Protein 7N5G (pdb70)

Secondary structure (DSSP, 8-state):
-HHHHHHHHHHHHHHHH--HHHHHHHHHTT-THHHHHT--HHHHHHHHHHHHHHHHHHHH---TTTTHHHHHHHHHHHHHHHHHHHHHHHHHHHHHHHHHTT--GGGHHHHHHHHHHHHHTTTS---HHHHHHHHHHHHHHHHGGGHHHHHHHHHHHHHHHHHHHHHHHHHTS-S-HHHHHHHHHHHHHHHHHHHHHHHHHHHHHHIIIII----TT-EEEETTEEEEEEEE-SSEEEEE-TT--EEEEEHHHHTTS-EEESTT--S-EEEEEEEEETTS-HHHHHHHHHHHHHHHHT-TTTB-S--EEEEEEEETTTEEEEEEEEEBSS-SSSHHHHHHHHHHHHHHHHHHHHHHT----PPP-------

Nearest PDB structures (foldseek):
  7n5d-assembly1_B  TM=1.003E+00  e=1.195E-64  Dionaea muscipula
  7n5e-assembly1_F  TM=1.001E+00  e=1.330E-52  Dionaea muscipula
  7n5f-assembly1_A  TM=8.386E-01  e=3.091E-56  Dionaea muscipula
  7n5e-assembly1_A  TM=8.632E-01  e=3.048E-49  Dionaea muscipula
  8tdj-assembly1_B  TM=8.139E-01  e=1.741E-39  Arabidopsis thaliana

B-factor: mean 119.66, std 176.49, range [0.26, 600.0]

Structure (mmCIF, N/CA/C/O backbone):
data_7N5G
#
_entry.id   7N5G
#
_cell.length_a   1.00
_cell.length_b   1.00
_cell.length_c   1.00
_cell.angle_alpha   90.00
_cell.angle_beta   90.00
_cell.angle_gamma   90.00
#
_symmetry.space_group_name_H-M   'P 1'
#
loop_
_entity.id
_entity.type
_entity.pdbx_description
1 polymer 'Mechanosensitive ion channel Flycatcher1'
2 non-polymer 'PALMITIC ACID'
#
loop_
_atom_site.group_PDB
_atom_site.id
_atom_site.type_symbol
_atom_site.label_atom_id
_atom_site.label_alt_id
_atom_site.label_comp_id
_atom_site.label_asym_id
_atom_site.label_entity_id
_atom_site.label_seq_id
_atom_site.pdbx_PDB_ins_code
_atom_site.Cartn_x
_atom_site.Cartn_y
_atom_site.Cartn_z
_atom_site.occupancy
_atom_site.B_iso_or_equiv
_atom_site.auth_seq_id
_atom_site.auth_comp_id
_atom_site.auth_asym_id
_atom_site.auth_atom_id
_atom_site.pdbx_PDB_model_num
ATOM 1 N N . LEU A 1 186 ? 176.663 97.383 169.643 1.00 600.00 186 LEU B N 1
ATOM 2 C CA . LEU A 1 186 ? 177.027 95.986 169.809 1.00 600.00 186 LEU B CA 1
ATOM 3 C C . LEU A 1 186 ? 176.043 95.311 170.764 1.00 600.00 186 LEU B C 1
ATOM 4 O O . LEU A 1 186 ? 175.918 95.733 171.925 1.00 600.00 186 LEU B O 1
ATOM 6 N N . MET A 1 187 ? 175.419 94.185 170.320 1.00 600.00 187 MET B N 1
ATOM 7 C CA . MET A 1 187 ? 174.477 93.381 171.127 1.00 600.00 187 MET B CA 1
ATOM 8 C C . MET A 1 187 ? 175.165 92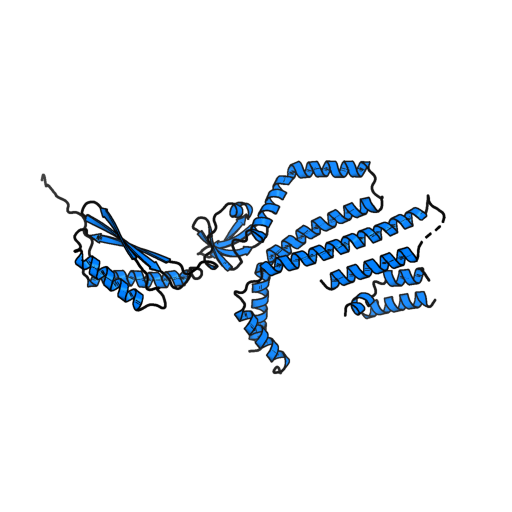.873 172.380 1.00 600.00 187 MET B C 1
ATOM 9 O O . MET A 1 187 ? 174.556 92.765 173.439 1.00 600.00 187 MET B O 1
ATOM 11 N N . ILE A 1 188 ? 176.454 92.589 172.236 1.00 600.00 188 ILE B N 1
ATOM 12 C CA . ILE A 1 188 ? 177.287 92.151 173.329 1.00 600.00 188 ILE B CA 1
ATOM 13 C C . ILE A 1 188 ? 177.408 93.215 174.415 1.00 600.00 188 ILE B C 1
ATOM 14 O O . ILE A 1 188 ? 177.580 92.877 175.585 1.00 600.00 188 ILE B O 1
ATOM 16 N N . GLU A 1 189 ? 177.424 94.500 174.041 1.00 600.00 189 GLU B N 1
ATOM 17 C CA . GLU A 1 189 ? 177.569 95.541 175.034 1.00 600.00 189 GLU B CA 1
ATOM 18 C C . GLU A 1 189 ? 176.269 95.679 175.768 1.00 600.00 189 GLU B C 1
ATOM 19 O O . GLU A 1 189 ? 176.242 95.937 176.971 1.00 600.00 189 GLU B O 1
ATOM 21 N N . LEU A 1 190 ? 175.177 95.518 175.025 1.00 600.00 190 LEU B N 1
ATOM 22 C CA . LEU A 1 190 ? 173.867 95.590 175.630 1.00 600.00 190 LEU B CA 1
ATOM 23 C C . LEU A 1 190 ? 173.699 94.434 176.589 1.00 600.00 190 LEU B C 1
ATOM 24 O O . LEU A 1 190 ? 173.132 94.582 177.673 1.00 600.00 190 LEU B O 1
ATOM 26 N N . SER A 1 191 ? 174.216 93.279 176.189 1.00 600.00 191 SER B N 1
ATOM 27 C CA . SER A 1 191 ? 174.163 92.108 177.011 1.00 600.00 191 SER B CA 1
ATOM 28 C C . SER A 1 191 ? 175.013 92.314 178.247 1.00 600.00 191 SER B C 1
ATOM 29 O O . SER A 1 191 ? 174.638 91.875 179.333 1.00 600.00 191 SER B O 1
ATOM 31 N N . VAL A 1 192 ? 176.162 92.982 178.090 1.00 600.00 192 VAL B N 1
ATOM 32 C CA . VAL A 1 192 ? 177.029 93.259 179.217 1.00 600.00 192 VAL B CA 1
ATOM 33 C C . VAL A 1 192 ? 176.342 94.183 180.196 1.00 600.00 192 VAL B C 1
ATOM 34 O O . VAL A 1 192 ? 176.486 94.023 181.405 1.00 600.00 192 VAL B O 1
ATOM 36 N N . PHE A 1 193 ? 175.600 95.157 179.675 1.00 600.00 193 PHE B N 1
ATOM 37 C CA . PHE A 1 193 ? 174.869 96.069 180.520 1.00 600.00 193 PHE B CA 1
ATOM 38 C C . PHE A 1 193 ? 173.800 95.317 181.266 1.00 600.00 193 PHE B C 1
ATOM 39 O O . PHE A 1 193 ? 173.551 95.592 182.442 1.00 591.52 193 PHE B O 1
ATOM 41 N N . LEU A 1 194 ? 173.162 94.361 180.586 1.00 600.00 194 LEU B N 1
ATOM 42 C CA . LEU A 1 194 ? 172.144 93.561 181.220 1.00 600.00 194 LEU B CA 1
ATOM 43 C C . LEU A 1 194 ? 172.762 92.740 182.322 1.00 600.00 194 LEU B C 1
ATOM 44 O O . LEU A 1 194 ? 172.184 92.600 183.404 1.00 600.00 194 LEU B O 1
ATOM 46 N N . CYS A 1 195 ? 173.966 92.227 182.064 1.00 600.00 195 CYS B N 1
ATOM 47 C CA . CYS A 1 195 ? 174.682 91.453 183.048 1.00 599.14 195 CYS B CA 1
ATOM 48 C C . CYS A 1 195 ? 175.058 92.318 184.234 1.00 600.00 195 CYS B C 1
ATOM 49 O O . CYS A 1 195 ? 174.997 91.865 185.375 1.00 600.00 195 CYS B O 1
ATOM 51 N N . LEU A 1 196 ? 175.448 93.563 183.974 1.00 600.00 196 LEU B N 1
ATOM 52 C CA . LEU A 1 196 ? 175.815 94.464 185.037 1.00 600.00 196 LEU B CA 1
ATOM 53 C C . LEU A 1 196 ? 174.626 94.769 185.904 1.00 600.00 196 LEU B C 1
ATOM 54 O O . LEU A 1 196 ? 174.753 94.849 187.125 1.00 600.00 196 LEU B O 1
ATOM 56 N N . LEU A 1 197 ? 173.461 94.944 185.284 1.00 600.00 197 LEU B N 1
ATOM 57 C CA . LEU A 1 197 ? 172.259 95.211 186.045 1.00 585.11 197 LEU B CA 1
ATOM 58 C C . LEU A 1 197 ? 171.911 93.990 186.875 1.00 586.48 197 LEU B C 1
ATOM 59 O O . LEU A 1 197 ? 171.480 94.112 188.029 1.00 581.29 197 LEU B O 1
ATOM 61 N N . GLY A 1 198 ? 172.109 92.801 186.300 1.00 600.00 198 GLY B N 1
ATOM 62 C CA . GLY A 1 198 ? 171.832 91.586 187.024 1.00 600.00 198 GLY B CA 1
ATOM 63 C C . GLY A 1 198 ? 172.759 91.474 188.221 1.00 600.00 198 GLY B C 1
ATOM 64 O O . GLY A 1 198 ? 172.334 91.056 189.302 1.00 600.00 198 GLY B O 1
ATOM 65 N N . CYS A 1 199 ? 174.022 91.872 188.035 1.00 600.00 199 CYS B N 1
ATOM 66 C CA . CYS A 1 199 ? 175.006 91.851 189.097 1.00 592.35 199 CYS B CA 1
ATOM 67 C C . CYS A 1 199 ? 174.638 92.833 190.189 1.00 600.00 199 CYS B C 1
ATOM 68 O O . CYS A 1 199 ? 174.805 92.541 191.375 1.00 600.00 199 CYS B O 1
ATOM 70 N N . LEU A 1 200 ? 174.109 93.995 189.803 1.00 600.00 200 LEU B N 1
ATOM 71 C CA . LEU A 1 200 ? 173.715 94.972 190.792 1.00 600.00 200 LEU B CA 1
ATOM 72 C C . LEU A 1 200 ? 172.632 94.393 191.688 1.00 568.84 200 LEU B C 1
ATOM 73 O O . LEU A 1 200 ? 172.650 94.593 192.905 1.00 583.35 200 LEU B O 1
ATOM 75 N N . VAL A 1 201 ? 171.702 93.646 191.083 1.00 568.39 201 VAL B N 1
ATOM 76 C CA . VAL A 1 201 ? 170.643 93.003 191.838 1.00 585.63 201 VAL B CA 1
ATOM 77 C C . VAL A 1 201 ? 171.173 91.880 192.714 1.00 600.00 201 VAL B C 1
ATOM 78 O O . VAL A 1 201 ? 170.752 91.728 193.862 1.00 600.00 201 VAL B O 1
ATOM 80 N N . CYS A 1 202 ? 172.113 91.100 192.181 1.00 600.00 202 CYS B N 1
ATOM 81 C CA . CYS A 1 202 ? 172.712 89.979 192.908 1.00 600.00 202 CYS B CA 1
ATOM 82 C C . CYS A 1 202 ? 173.548 90.394 194.142 1.00 600.00 202 CYS B C 1
ATOM 83 O O . CYS A 1 202 ? 173.511 89.710 195.169 1.00 600.00 202 CYS B O 1
ATOM 85 N N . SER A 1 203 ? 174.282 91.527 194.041 1.00 600.00 203 SER B N 1
ATOM 86 C CA . SER A 1 203 ? 175.154 92.099 195.057 1.00 600.00 203 SER B CA 1
ATOM 87 C C . SER A 1 203 ? 174.316 92.768 196.138 1.00 600.00 203 SER B C 1
ATOM 88 O O . SER A 1 203 ? 174.795 93.016 197.253 1.00 600.00 203 SER B O 1
ATOM 90 N N . TRP A 1 222 ? 167.133 97.208 197.202 1.00 356.37 222 TRP B N 1
ATOM 91 C CA . TRP A 1 222 ? 166.814 96.678 195.870 1.00 359.55 222 TRP B CA 1
ATOM 92 C C . TRP A 1 222 ? 166.412 97.780 194.855 1.00 362.83 222 TRP B C 1
ATOM 93 O O . TRP A 1 222 ? 166.413 97.508 193.644 1.00 365.30 222 TRP B O 1
ATOM 95 N N . PHE A 1 223 ? 166.075 99.015 195.326 1.00 352.26 223 PHE B N 1
ATOM 96 C CA . PHE A 1 223 ? 165.659 100.153 194.486 1.00 337.93 223 PHE B CA 1
ATOM 97 C C . PHE A 1 223 ? 166.745 100.569 193.515 1.00 349.01 223 PHE B C 1
ATOM 98 O O . PHE A 1 223 ? 166.455 100.957 192.390 1.00 349.49 223 PHE B O 1
ATOM 100 N N . LEU A 1 224 ? 167.999 100.479 193.941 1.00 364.14 224 LEU B N 1
ATOM 101 C CA . LEU A 1 224 ? 169.094 100.835 193.064 1.00 366.84 224 LEU B CA 1
ATOM 102 C C . LEU A 1 224 ? 169.151 99.879 191.893 1.00 369.26 224 LEU B C 1
ATOM 103 O O . LEU A 1 224 ? 169.552 100.261 190.792 1.00 371.64 224 LEU B O 1
ATOM 105 N N . LEU A 1 225 ? 168.836 98.602 192.148 1.00 371.79 225 LEU B N 1
ATOM 106 C CA . LEU A 1 225 ? 168.880 97.599 191.099 1.00 398.47 225 LEU B CA 1
ATOM 107 C C . LEU A 1 225 ? 167.696 97.783 190.165 1.00 370.02 225 LEU B C 1
ATOM 108 O O . LEU A 1 225 ? 167.812 97.593 188.952 1.00 366.47 225 LEU B O 1
ATOM 110 N N . LEU A 1 226 ? 166.549 98.149 190.731 1.00 365.01 226 LEU B N 1
ATOM 111 C CA . LEU A 1 226 ? 165.387 98.385 189.906 1.00 361.12 226 LEU B CA 1
ATOM 112 C C . LEU A 1 226 ? 165.652 99.575 189.002 1.00 352.89 226 LEU B C 1
ATOM 113 O O . LEU A 1 226 ? 165.272 99.589 187.824 1.00 350.15 226 LEU B O 1
ATOM 115 N N . LEU A 1 227 ? 166.329 100.576 189.557 1.00 355.71 227 LEU B N 1
ATOM 116 C CA . LEU A 1 227 ? 166.658 101.751 188.806 1.00 358.43 227 LEU B CA 1
ATOM 117 C C . LEU A 1 227 ? 167.610 101.395 187.700 1.00 353.42 227 LEU B C 1
ATOM 118 O O . LEU A 1 227 ? 167.464 101.894 186.588 1.00 349.10 227 LEU B O 1
ATOM 120 N N . VAL A 1 228 ? 168.560 100.503 187.982 1.00 360.10 228 VAL B N 1
ATOM 121 C CA . VAL A 1 228 ? 169.506 100.076 186.976 1.00 361.41 228 VAL B CA 1
ATOM 122 C C . VAL A 1 228 ? 168.798 99.376 185.842 1.00 355.96 228 VAL B C 1
ATOM 123 O O . VAL A 1 228 ? 169.134 99.575 184.677 1.00 351.96 228 VAL B O 1
ATOM 125 N N . ILE A 1 229 ? 167.780 98.583 186.164 1.00 355.36 229 ILE B N 1
ATOM 126 C CA . ILE A 1 229 ? 167.058 97.868 185.129 1.00 351.01 229 ILE B CA 1
ATOM 127 C C . ILE A 1 229 ? 166.423 98.837 184.141 1.00 337.79 229 ILE B C 1
ATOM 128 O O . ILE A 1 229 ? 166.367 98.571 182.935 1.00 328.78 229 ILE B O 1
ATOM 130 N N . PHE A 1 230 ? 165.932 99.962 184.654 1.00 339.04 230 PHE B N 1
ATOM 131 C CA . PHE A 1 230 ? 165.352 100.978 183.802 1.00 318.65 230 PHE B CA 1
ATOM 132 C C . PHE A 1 230 ? 166.428 101.776 183.074 1.00 323.61 230 PHE B C 1
ATOM 133 O O . PHE A 1 230 ? 166.315 102.064 181.885 1.00 307.22 230 PHE B O 1
ATOM 135 N N . SER A 1 231 ? 167.518 102.081 183.767 1.00 336.06 231 SER B N 1
ATOM 136 C CA . SER A 1 231 ? 168.609 102.870 183.214 1.00 336.03 231 SER B CA 1
ATOM 137 C C . SER A 1 231 ? 169.250 102.167 182.037 1.00 331.35 231 SER B C 1
ATOM 138 O O . SER A 1 231 ? 169.663 102.791 181.062 1.00 331.38 231 SER B O 1
ATOM 140 N N . GLY A 1 232 ? 169.274 100.849 182.126 1.00 330.71 232 GLY B N 1
ATOM 141 C CA . GLY A 1 232 ? 169.840 99.954 181.150 1.00 327.63 232 GLY B CA 1
ATOM 142 C C . GLY A 1 232 ? 169.129 100.009 179.828 1.00 318.92 232 GLY B C 1
ATOM 143 O O . GLY A 1 232 ? 169.668 99.516 178.840 1.00 319.08 232 GLY B O 1
ATOM 144 N N . MET A 1 233 ? 167.899 100.527 179.789 1.00 310.63 233 MET B N 1
ATOM 145 C CA . MET A 1 233 ? 167.149 100.560 178.543 1.00 298.44 233 MET B CA 1
ATOM 146 C C . MET A 1 233 ? 167.120 99.166 177.961 1.00 298.48 233 MET B C 1
ATOM 147 O O . MET A 1 233 ? 167.482 98.934 176.807 1.00 293.61 233 MET B O 1
ATOM 149 N N . LEU A 1 234 ? 166.686 98.233 178.781 1.00 295.71 234 LEU B N 1
ATOM 150 C CA . LEU A 1 234 ? 166.662 96.841 178.433 1.00 287.57 234 LEU B CA 1
ATOM 151 C C . LEU A 1 234 ? 165.824 96.600 177.213 1.00 268.63 234 LEU B C 1
ATOM 152 O O . LEU A 1 234 ? 164.780 97.217 177.006 1.00 259.80 234 LEU B O 1
ATOM 154 N N . ILE A 1 235 ? 166.246 95.604 176.452 1.00 265.65 235 ILE B N 1
ATOM 155 C CA . ILE A 1 235 ? 165.577 95.169 175.240 1.00 260.17 235 ILE B CA 1
ATOM 156 C C . ILE A 1 235 ? 164.412 94.272 175.567 1.00 249.63 235 ILE B C 1
ATOM 157 O O . ILE A 1 235 ? 163.744 93.768 174.675 1.00 248.21 235 ILE B O 1
ATOM 159 N N . THR A 1 236 ? 164.158 94.063 176.841 1.00 249.59 236 THR B N 1
ATOM 160 C CA . THR A 1 236 ? 163.073 93.219 177.261 1.00 247.20 236 THR B CA 1
ATOM 161 C C . THR A 1 236 ? 161.772 93.702 176.670 1.00 241.45 236 THR B C 1
ATOM 162 O O . THR A 1 236 ? 160.902 92.893 176.358 1.00 241.28 236 THR B O 1
ATOM 164 N N . HIS A 1 237 ? 161.602 95.012 176.533 1.00 242.17 237 HIS B N 1
ATOM 165 C CA . HIS A 1 237 ? 160.383 95.502 175.928 1.00 242.20 237 HIS B CA 1
ATOM 166 C C . HIS A 1 237 ? 160.308 95.069 174.468 1.00 237.77 237 HIS B C 1
ATOM 167 O O . HIS A 1 237 ? 159.230 94.774 173.953 1.00 239.18 237 HIS B O 1
ATOM 169 N N . TRP A 1 238 ? 161.456 95.053 173.792 1.00 237.33 238 TRP B N 1
ATOM 170 C CA . TRP A 1 238 ? 161.497 94.672 172.394 1.00 235.02 238 TRP B CA 1
ATOM 171 C C . TRP A 1 238 ? 161.174 93.213 172.277 1.00 241.60 238 TRP B C 1
ATOM 172 O O . TRP A 1 238 ? 160.611 92.755 171.283 1.00 243.07 238 TRP B O 1
ATOM 174 N N . ILE A 1 239 ? 161.613 92.455 173.271 1.00 244.95 239 ILE B N 1
ATOM 175 C CA . ILE A 1 239 ? 161.333 91.045 173.292 1.00 248.95 239 ILE B CA 1
ATOM 176 C C . ILE A 1 239 ? 159.853 90.829 173.510 1.00 245.71 239 ILE B C 1
ATOM 177 O O . ILE A 1 239 ? 159.226 90.025 172.827 1.00 247.29 239 ILE B O 1
ATOM 179 N N . VAL A 1 240 ? 159.255 91.621 174.393 1.00 242.71 240 VAL B N 1
ATOM 180 C CA . VAL A 1 240 ? 157.842 91.493 174.670 1.00 243.59 240 VAL B CA 1
ATOM 181 C C . VAL A 1 240 ? 157.056 91.758 173.408 1.00 245.15 240 VAL B C 1
ATOM 182 O O . VAL A 1 240 ? 156.059 91.099 173.110 1.00 250.82 240 VAL B O 1
ATOM 184 N N . HIS A 1 241 ? 157.563 92.695 172.631 1.00 245.36 241 HIS B N 1
ATOM 185 C CA . HIS A 1 241 ? 156.986 93.108 171.365 1.00 247.08 241 HIS B CA 1
ATOM 186 C C . HIS A 1 241 ? 157.383 92.233 170.145 1.00 250.93 241 HIS B C 1
ATOM 187 O O . HIS A 1 241 ? 156.938 92.527 169.028 1.00 250.65 241 HIS B O 1
ATOM 189 N N . VAL A 1 242 ? 158.236 91.191 170.324 1.00 248.52 242 VAL B N 1
ATOM 190 C CA . VAL A 1 242 ? 158.740 90.311 169.280 1.00 251.28 242 VAL B CA 1
ATOM 191 C C . VAL A 1 242 ? 157.686 89.264 168.956 1.00 255.51 242 VAL B C 1
ATOM 192 O O . VAL A 1 242 ? 157.660 88.707 167.854 1.00 266.58 242 VAL B O 1
ATOM 194 N N . LEU A 1 264 ? 154.677 101.660 163.487 1.00 134.50 264 LEU B N 1
ATOM 195 C CA . LEU A 1 264 ? 154.234 102.048 164.827 1.00 133.78 264 LEU B CA 1
ATOM 196 C C . LEU A 1 264 ? 154.900 101.277 165.971 1.00 143.50 264 LEU B C 1
ATOM 197 O O . LEU A 1 264 ? 154.983 101.819 167.082 1.00 142.01 264 LEU B O 1
ATOM 202 N N . LYS A 1 265 ? 155.433 100.062 165.712 1.00 153.98 265 LYS B N 1
ATOM 203 C CA . LYS A 1 265 ? 156.014 99.157 166.720 1.00 159.69 265 LYS B CA 1
ATOM 204 C C . LYS A 1 265 ? 157.017 99.781 167.668 1.00 156.33 265 LYS B C 1
ATOM 205 O O . LYS A 1 265 ? 156.993 99.478 168.857 1.00 157.51 265 LYS B O 1
ATOM 211 N N . THR A 1 266 ? 157.886 100.643 167.174 1.00 154.08 266 THR B N 1
ATOM 212 C CA . THR A 1 266 ? 158.891 101.175 168.056 1.00 147.77 266 THR B CA 1
ATOM 213 C C . THR A 1 266 ? 158.371 102.362 168.823 1.00 143.23 266 THR B C 1
ATOM 214 O O . THR A 1 266 ? 158.929 102.730 169.856 1.00 144.04 266 THR B O 1
ATOM 218 N N . SER A 1 267 ? 157.272 102.958 168.370 1.00 142.31 267 SER B N 1
ATOM 219 C CA . SER A 1 267 ? 156.737 104.085 169.091 1.00 139.93 267 SER B CA 1
ATOM 220 C C . SER A 1 267 ? 155.945 103.495 170.238 1.00 130.26 267 SER B C 1
ATOM 221 O O . SER A 1 267 ? 155.890 104.060 171.337 1.00 129.95 267 SER B O 1
ATOM 224 N N . VAL A 1 268 ? 155.379 102.316 169.981 1.00 137.41 268 VAL B N 1
ATOM 225 C CA . VAL A 1 268 ? 154.617 101.599 170.970 1.00 134.50 268 VAL B CA 1
ATOM 226 C C . VAL A 1 268 ? 155.560 101.051 172.027 1.00 139.26 268 VAL B C 1
ATOM 227 O O . VAL A 1 268 ? 155.256 101.160 173.214 1.00 134.86 268 VAL B O 1
ATOM 231 N N . GLU A 1 269 ? 156.698 100.469 171.620 1.00 144.99 269 GLU B N 1
ATOM 232 C CA . GLU A 1 269 ? 157.647 99.952 172.593 1.00 146.84 269 GLU B CA 1
ATOM 233 C C . GLU A 1 269 ? 158.141 101.042 173.511 1.00 136.81 269 GLU B C 1
ATOM 234 O O . GLU A 1 269 ? 158.211 100.836 174.722 1.00 136.07 269 GLU B O 1
ATOM 240 N N . VAL A 1 270 ? 158.422 102.225 172.973 1.00 134.43 270 VAL B N 1
ATOM 241 C CA . VAL A 1 270 ? 158.880 103.285 173.837 1.00 130.15 270 VAL B CA 1
ATOM 242 C C . VAL A 1 270 ? 157.789 103.703 174.777 1.00 125.74 270 VAL B C 1
ATOM 243 O O . VAL A 1 270 ? 158.052 103.917 175.956 1.00 129.02 270 VAL B O 1
ATOM 247 N N . PHE A 1 271 ? 156.570 103.837 174.286 1.00 123.16 271 PHE B N 1
ATOM 248 C CA . PHE A 1 271 ? 155.490 104.242 175.146 1.00 116.60 271 PHE B CA 1
ATOM 249 C C . PHE A 1 271 ? 155.356 103.280 176.322 1.00 111.99 271 PHE B C 1
ATOM 250 O O . PHE A 1 271 ? 155.222 103.712 177.476 1.00 111.91 271 PHE B O 1
ATOM 258 N N . ILE A 1 272 ? 155.397 101.970 176.046 1.00 117.17 272 ILE B N 1
ATOM 259 C CA . ILE A 1 272 ? 155.274 100.967 177.097 1.00 128.13 272 ILE B CA 1
ATOM 260 C C . ILE A 1 272 ? 156.411 101.042 178.074 1.00 122.68 272 ILE B C 1
ATOM 261 O O . ILE A 1 272 ? 156.187 100.979 179.280 1.00 122.04 272 ILE B O 1
ATOM 266 N N . TRP A 1 273 ? 157.625 101.154 177.577 1.00 127.83 273 TRP B N 1
ATOM 267 C CA . TRP A 1 273 ? 158.779 101.221 178.429 1.00 126.44 273 TRP B CA 1
ATOM 268 C C . TRP A 1 273 ? 158.698 102.384 179.369 1.00 132.42 273 TRP B C 1
ATOM 269 O O . TRP A 1 273 ? 158.943 102.224 180.561 1.00 119.04 273 TRP B O 1
ATOM 280 N N . ILE A 1 274 ? 158.313 103.549 178.870 1.00 120.50 274 ILE B N 1
ATOM 281 C CA . ILE A 1 274 ? 158.245 104.709 179.726 1.00 118.69 274 ILE B CA 1
ATOM 282 C C . ILE A 1 274 ? 157.202 104.474 180.778 1.00 115.05 274 ILE B C 1
ATOM 283 O O . ILE A 1 274 ? 157.430 104.805 181.941 1.00 111.25 274 ILE B O 1
ATOM 288 N N . THR A 1 275 ? 156.049 103.936 180.382 1.00 112.37 275 THR B N 1
ATOM 289 C CA . THR A 1 275 ? 154.966 103.706 181.315 1.00 111.85 275 THR B CA 1
ATOM 290 C C . THR A 1 275 ? 155.409 102.811 182.455 1.00 114.38 275 THR B C 1
ATOM 291 O O . THR A 1 275 ? 155.123 103.100 183.624 1.00 117.82 275 THR B O 1
ATOM 295 N N . VAL A 1 276 ? 156.128 101.740 182.136 1.00 118.69 276 VAL B N 1
ATOM 296 C CA . VAL A 1 276 ? 156.603 100.837 183.163 1.00 117.47 276 VAL B CA 1
ATOM 297 C C . VAL A 1 276 ? 157.578 101.534 184.082 1.00 112.86 276 VAL B C 1
ATOM 298 O O . VAL A 1 276 ? 157.500 101.366 185.301 1.00 111.99 276 VAL B O 1
ATOM 302 N N . VAL A 1 277 ? 158.490 102.314 183.523 1.00 114.73 277 VAL B N 1
ATOM 303 C CA . VAL A 1 277 ? 159.452 103.006 184.341 1.00 112.33 277 VAL B CA 1
ATOM 304 C C . VAL A 1 277 ? 158.770 103.968 185.276 1.00 107.88 277 VAL B C 1
ATOM 305 O O . VAL A 1 277 ? 159.165 104.067 186.436 1.00 111.32 277 VAL B O 1
ATOM 309 N N . LEU A 1 278 ? 157.778 104.703 184.800 1.00 107.51 278 LEU B N 1
ATOM 310 C CA . LEU A 1 278 ? 157.103 105.620 185.683 1.00 104.88 278 LEU B CA 1
ATOM 311 C C . LEU A 1 278 ? 156.433 104.885 186.800 1.00 106.52 278 LEU B C 1
ATOM 312 O O . LEU A 1 278 ? 156.564 105.280 187.959 1.00 104.23 278 LEU B O 1
ATOM 317 N N . ALA A 1 279 ? 155.714 103.810 186.487 1.00 110.32 279 ALA B N 1
ATOM 318 C CA . ALA A 1 279 ? 155.013 103.097 187.535 1.00 106.80 279 ALA B CA 1
ATOM 319 C C . ALA A 1 279 ? 155.974 102.525 188.560 1.00 98.90 279 ALA B C 1
ATOM 320 O O . ALA A 1 279 ? 155.706 102.577 189.763 1.00 92.76 279 ALA B O 1
ATOM 322 N N . THR A 1 280 ? 157.106 102.010 188.095 1.00 104.06 280 THR B N 1
ATOM 323 C CA . THR A 1 280 ? 158.069 101.424 188.988 1.00 100.57 280 THR B CA 1
ATOM 324 C C . THR A 1 280 ? 158.652 102.476 189.875 1.00 110.71 280 THR B C 1
ATOM 325 O O . THR A 1 280 ? 158.761 102.266 191.078 1.00 111.94 280 THR B O 1
ATOM 329 N N . TRP A 1 281 ? 159.020 103.616 189.304 1.00 109.00 281 TRP B N 1
ATOM 330 C CA . TRP A 1 281 ? 159.637 104.665 190.071 1.00 108.13 281 TRP B CA 1
ATOM 331 C C . TRP A 1 281 ? 158.722 105.164 191.157 1.00 107.35 281 TRP B C 1
ATOM 332 O O . TRP A 1 281 ? 159.158 105.368 192.297 1.00 86.47 281 TRP B O 1
ATOM 343 N N . VAL A 1 282 ? 157.454 105.374 190.821 1.00 111.56 282 VAL B N 1
ATOM 344 C CA . VAL A 1 282 ? 156.530 105.878 191.804 1.00 101.45 282 VAL B CA 1
ATOM 345 C C . VAL A 1 282 ? 156.376 104.890 192.935 1.00 105.29 282 VAL B C 1
ATOM 346 O O . VAL A 1 282 ? 156.352 105.296 194.097 1.00 109.06 282 VAL B O 1
ATOM 350 N N . MET A 1 283 ? 156.257 103.600 192.621 1.00 102.09 283 MET B N 1
ATOM 351 C CA . MET A 1 283 ? 156.140 102.590 193.664 1.00 102.00 283 MET B CA 1
ATOM 352 C C . MET A 1 283 ? 157.413 102.473 194.512 1.00 112.87 283 MET B C 1
ATOM 353 O O . MET A 1 283 ? 157.326 102.280 195.725 1.00 110.50 283 MET B O 1
ATOM 358 N N . LEU A 1 284 ? 158.595 102.645 193.906 1.00 115.77 284 LEU B N 1
ATOM 359 C CA . LEU A 1 284 ? 159.829 102.602 194.697 1.00 118.36 284 LEU B CA 1
ATOM 360 C C . LEU A 1 284 ? 159.877 103.744 195.723 1.00 119.45 284 LEU B C 1
ATOM 361 O O . LEU A 1 284 ? 160.340 103.525 196.849 1.00 125.51 284 LEU B O 1
ATOM 366 N N . ILE A 1 285 ? 159.381 104.949 195.342 1.00 113.64 285 ILE B N 1
ATOM 367 C CA . ILE A 1 285 ? 159.328 106.137 196.185 1.00 117.56 285 ILE B CA 1
ATOM 368 C C . ILE A 1 285 ? 158.344 107.116 195.545 1.00 120.55 285 ILE B C 1
ATOM 369 O O . ILE A 1 285 ? 157.770 107.982 196.220 1.00 116.20 285 ILE B O 1
ATOM 374 N N . ASN A 1 290 ? 160.094 113.889 204.517 1.00 242.27 290 ASN B N 1
ATOM 375 C CA . ASN A 1 290 ? 161.236 113.828 205.427 1.00 241.58 290 ASN B CA 1
ATOM 376 C C . ASN A 1 290 ? 162.004 115.168 205.441 1.00 239.87 290 ASN B C 1
ATOM 377 O O . ASN A 1 290 ? 162.307 115.705 206.514 1.00 248.78 290 ASN B O 1
ATOM 382 N N . GLN A 1 291 ? 162.335 115.691 204.243 1.00 236.02 291 GLN B N 1
ATOM 383 C CA . GLN A 1 291 ? 163.046 116.950 203.995 1.00 234.14 291 GLN B CA 1
ATOM 384 C C . GLN A 1 291 ? 162.269 117.750 202.942 1.00 233.37 291 GLN B C 1
ATOM 385 O O . GLN A 1 291 ? 162.801 118.010 201.850 1.00 226.54 291 GLN B O 1
ATOM 391 N N . PRO A 1 292 ? 161.013 118.167 203.231 1.00 237.46 292 PRO B N 1
ATOM 392 C CA . PRO A 1 292 ? 160.069 118.731 202.274 1.00 230.85 292 PRO B CA 1
ATOM 393 C C . PRO A 1 292 ? 160.489 120.013 201.590 1.00 230.56 292 PRO B C 1
ATOM 394 O O . PRO A 1 292 ? 160.061 120.294 200.476 1.00 223.74 292 PRO B O 1
ATOM 398 N N . HIS A 1 293 ? 161.344 120.770 202.243 1.00 234.19 293 HIS B N 1
ATOM 399 C CA . HIS A 1 293 ? 161.833 122.030 201.747 1.00 234.95 293 HIS B CA 1
ATOM 400 C C . HIS A 1 293 ? 163.143 121.936 201.007 1.00 232.58 293 HIS B C 1
ATOM 401 O O . HIS A 1 293 ? 163.611 122.925 200.440 1.00 236.96 293 HIS B O 1
ATOM 408 N N . GLN A 1 294 ? 163.788 120.778 201.087 1.00 229.26 294 GLN B N 1
ATOM 409 C CA . GLN A 1 294 ? 165.135 120.656 200.574 1.00 229.68 294 GLN B CA 1
ATOM 410 C C . GLN A 1 294 ? 165.365 119.549 199.572 1.00 221.39 294 GLN B C 1
ATOM 411 O O . GLN A 1 294 ? 165.949 119.798 198.521 1.00 226.76 294 GLN B O 1
ATOM 417 N N . THR A 1 295 ? 165.008 118.313 199.913 1.00 212.74 295 THR B N 1
ATOM 418 C CA . THR A 1 295 ? 165.343 117.235 199.004 1.00 206.24 295 THR B CA 1
ATOM 419 C C . THR A 1 295 ? 164.105 116.591 198.455 1.00 190.96 295 THR B C 1
ATOM 420 O O . THR A 1 295 ? 164.130 116.036 197.370 1.00 181.40 295 THR B O 1
ATOM 424 N N . ARG A 1 296 ? 162.972 116.734 199.127 1.00 201.04 296 ARG B N 1
ATOM 425 C CA . ARG A 1 296 ? 161.738 116.122 198.641 1.00 187.24 296 ARG B CA 1
ATOM 426 C C . ARG A 1 296 ? 161.394 116.696 197.270 1.00 170.10 296 ARG B C 1
ATOM 427 O O . ARG A 1 296 ? 160.858 116.015 196.397 1.00 161.39 296 ARG B O 1
ATOM 435 N N . LYS A 1 297 ? 161.747 117.950 197.066 1.00 175.81 297 LYS B N 1
ATOM 436 C CA . LYS A 1 297 ? 161.483 118.634 195.829 1.00 161.19 297 LYS B CA 1
ATOM 437 C C . LYS A 1 297 ? 162.156 117.930 194.662 1.00 146.70 297 LYS B C 1
ATOM 438 O O . LYS A 1 297 ? 161.675 118.045 193.532 1.00 146.11 297 LYS B O 1
ATOM 444 N N . ILE A 1 298 ? 163.278 117.236 194.874 1.00 147.68 298 ILE B N 1
ATOM 445 C CA . ILE A 1 298 ? 163.863 116.577 193.736 1.00 141.14 298 ILE B CA 1
ATOM 446 C C . ILE A 1 298 ? 162.968 115.429 193.331 1.00 133.12 298 ILE B C 1
ATOM 447 O O . ILE A 1 298 ? 162.954 115.052 192.163 1.00 127.09 298 ILE B O 1
ATOM 452 N N . LEU A 1 299 ? 162.252 114.820 194.269 1.00 135.85 299 LEU B N 1
ATOM 453 C CA . LEU A 1 299 ? 161.412 113.731 193.895 1.00 122.96 299 LEU B CA 1
ATOM 454 C C . LEU A 1 299 ? 160.289 114.279 193.060 1.00 119.62 299 LEU B C 1
ATOM 455 O O . LEU A 1 299 ? 159.874 113.632 192.102 1.00 116.51 299 LEU B O 1
ATOM 460 N N . GLU A 1 300 ? 159.803 115.483 193.384 1.00 131.31 300 GLU B N 1
ATOM 461 C CA . GLU A 1 300 ? 158.745 116.072 192.556 1.00 124.89 300 GLU B CA 1
ATOM 462 C C . GLU A 1 300 ? 159.265 116.349 191.154 1.00 114.69 300 GLU B C 1
ATOM 463 O O . GLU A 1 300 ? 158.581 116.094 190.164 1.00 107.58 300 GLU B O 1
ATOM 469 N N . PHE A 1 301 ? 160.492 116.821 191.059 1.00 116.64 301 PHE B N 1
ATOM 470 C CA . PHE A 1 301 ? 161.083 117.098 189.780 1.00 102.23 301 PHE B CA 1
ATOM 471 C C . PHE A 1 301 ? 161.110 115.857 188.945 1.00 96.72 301 PHE B C 1
ATOM 472 O O . PHE A 1 301 ? 160.677 115.862 187.790 1.00 99.17 301 PHE B O 1
ATOM 480 N N . VAL A 1 302 ? 161.601 114.777 189.529 1.00 101.46 302 VAL B N 1
ATOM 481 C CA . VAL A 1 302 ? 161.696 113.525 188.826 1.00 97.84 302 VAL B CA 1
ATOM 482 C C . VAL A 1 302 ? 160.343 112.999 188.464 1.00 94.55 302 VAL B C 1
ATOM 483 O O . VAL A 1 302 ? 160.162 112.488 187.359 1.00 92.49 302 VAL B O 1
ATOM 487 N N . THR A 1 303 ? 159.391 113.092 189.372 1.00 97.88 303 THR B N 1
ATOM 488 C CA . THR A 1 303 ? 158.083 112.583 189.080 1.00 95.43 303 THR B CA 1
ATOM 489 C C . THR A 1 303 ? 157.530 113.232 187.855 1.00 89.03 303 THR B C 1
ATOM 490 O O . THR A 1 303 ? 157.049 112.550 186.947 1.00 90.11 303 THR B O 1
ATOM 494 N N . TRP A 1 304 ? 157.597 114.546 187.813 1.00 89.89 304 TRP B N 1
ATOM 495 C CA . TRP A 1 304 ? 156.980 115.221 186.719 1.00 87.08 304 TRP B CA 1
ATOM 496 C C . TRP A 1 304 ? 157.771 115.184 185.447 1.00 79.26 304 TRP B C 1
ATOM 497 O O . TRP A 1 304 ? 157.182 115.235 184.369 1.00 77.72 304 TRP B O 1
ATOM 508 N N . THR A 1 305 ? 159.082 115.054 185.531 1.00 78.51 305 THR B N 1
ATOM 509 C CA . THR A 1 305 ? 159.848 114.923 184.323 1.00 66.52 305 THR B CA 1
ATOM 510 C C . THR A 1 305 ? 159.475 113.632 183.663 1.00 70.49 305 THR B C 1
ATOM 511 O O . THR A 1 305 ? 159.293 113.594 182.449 1.00 73.82 305 THR B O 1
ATOM 515 N N . ILE A 1 306 ? 159.327 112.568 184.435 1.00 73.44 306 ILE B N 1
ATOM 516 C CA . ILE A 1 306 ? 158.982 111.304 183.830 1.00 73.87 306 ILE B CA 1
ATOM 517 C C . ILE A 1 306 ? 157.604 111.425 183.208 1.00 72.98 306 ILE B C 1
ATOM 518 O O . ILE A 1 306 ? 157.380 110.908 182.111 1.00 77.81 306 ILE B O 1
ATOM 523 N N . VAL A 1 307 ? 156.669 112.071 183.898 1.00 72.59 307 VAL B N 1
ATOM 524 C CA . VAL A 1 307 ? 155.342 112.228 183.339 1.00 70.63 307 VAL B CA 1
ATOM 525 C C . VAL A 1 307 ? 155.363 112.989 182.037 1.00 67.64 307 VAL B C 1
ATOM 526 O O . VAL A 1 307 ? 154.666 112.602 181.102 1.00 72.53 307 VAL B O 1
ATOM 530 N N . THR A 1 308 ? 156.133 114.059 181.960 1.00 68.55 308 THR B N 1
ATOM 531 C CA . THR A 1 308 ? 156.215 114.828 180.740 1.00 60.14 308 THR B CA 1
ATOM 532 C C . THR A 1 308 ? 156.684 113.956 179.620 1.00 62.42 308 THR B C 1
ATOM 533 O O . THR A 1 308 ? 156.167 114.036 178.507 1.00 67.43 308 THR B O 1
ATOM 537 N N . VAL A 1 309 ? 157.677 113.136 179.888 1.00 64.82 309 VAL B N 1
ATOM 538 C CA . VAL A 1 309 ? 158.203 112.262 178.883 1.00 60.86 309 VAL B CA 1
ATOM 539 C C . VAL A 1 309 ? 157.141 111.303 178.408 1.00 61.04 309 VAL B C 1
ATOM 540 O O . VAL A 1 309 ? 157.047 111.055 177.207 1.00 70.14 309 VAL B O 1
ATOM 544 N N . LEU A 1 310 ? 156.345 110.764 179.313 1.00 62.47 310 LEU B N 1
ATOM 545 C CA . LEU A 1 310 ? 155.285 109.877 178.891 1.00 65.69 310 LEU B CA 1
ATOM 546 C C . LEU A 1 310 ? 154.251 110.607 178.041 1.00 64.29 310 LEU B C 1
ATOM 547 O O . LEU A 1 310 ? 153.766 110.036 177.060 1.00 70.37 310 LEU B O 1
ATOM 552 N N . ILE A 1 311 ? 153.923 111.861 178.374 1.00 62.97 311 ILE B N 1
ATOM 553 C CA . ILE A 1 311 ? 152.964 112.634 177.580 1.00 56.81 311 ILE B CA 1
ATOM 554 C C . ILE A 1 311 ? 153.511 112.810 176.193 1.00 57.68 311 ILE B C 1
ATOM 555 O O . ILE A 1 311 ? 152.780 112.690 175.206 1.00 60.28 311 ILE B O 1
ATOM 560 N N . GLY A 1 312 ? 154.787 113.129 176.115 1.00 59.78 312 GLY B N 1
ATOM 561 C CA . GLY A 1 312 ? 155.454 113.321 174.860 1.00 56.58 312 GLY B CA 1
ATOM 562 C C . GLY A 1 312 ? 155.367 112.075 174.029 1.00 55.67 312 GLY B C 1
ATOM 563 O O . GLY A 1 312 ? 155.003 112.147 172.856 1.00 59.14 312 GLY B O 1
ATOM 564 N N . ALA A 1 313 ? 155.697 110.930 174.606 1.00 56.44 313 ALA B N 1
ATOM 565 C CA . ALA A 1 313 ? 155.635 109.697 173.857 1.00 58.25 313 ALA B CA 1
ATOM 566 C C . ALA A 1 313 ? 154.240 109.422 173.376 1.00 55.26 313 ALA B C 1
ATOM 567 O O . ALA A 1 313 ? 154.055 108.940 172.258 1.00 59.72 313 ALA B O 1
ATOM 569 N N . PHE A 1 314 ? 153.247 109.736 174.186 1.00 56.11 314 PHE B N 1
ATOM 570 C CA . PHE A 1 314 ? 151.890 109.515 173.763 1.00 58.80 314 PHE B CA 1
ATOM 571 C C . PHE A 1 314 ? 151.555 110.312 172.533 1.00 61.26 314 PHE B C 1
ATOM 572 O O . PHE A 1 314 ? 151.025 109.767 171.563 1.00 63.42 314 PHE B O 1
ATOM 580 N N . LEU A 1 315 ? 151.857 111.608 172.555 1.00 59.05 315 LEU B N 1
ATOM 581 C CA . LEU A 1 315 ? 151.521 112.442 171.427 1.00 43.83 315 LEU B CA 1
ATOM 582 C C . LEU A 1 315 ? 152.289 112.038 170.220 1.00 42.26 315 LEU B C 1
ATOM 583 O O . LEU A 1 315 ? 151.779 112.130 169.108 1.00 50.70 315 LEU B O 1
ATOM 588 N N . TRP A 1 316 ? 153.511 111.610 170.413 1.00 41.78 316 TRP B N 1
ATOM 589 C CA . TRP A 1 316 ? 154.346 111.175 169.333 1.00 40.99 316 TRP B CA 1
ATOM 590 C C . TRP A 1 316 ? 153.673 110.016 168.631 1.00 41.51 316 TRP B C 1
ATOM 591 O O . TRP A 1 316 ? 153.615 109.954 167.402 1.00 48.80 316 TRP B O 1
ATOM 602 N N . LEU A 1 317 ? 153.195 109.059 169.411 1.00 46.80 317 LEU B N 1
ATOM 603 C CA . LEU A 1 317 ? 152.532 107.894 168.872 1.00 50.29 317 LEU B CA 1
ATOM 604 C C . LEU A 1 317 ? 151.273 108.280 168.118 1.00 48.59 317 LEU B C 1
ATOM 605 O O . LEU A 1 317 ? 151.003 107.734 167.038 1.00 55.65 317 LEU B O 1
ATOM 610 N N . VAL A 1 318 ? 150.514 109.232 168.646 1.00 46.23 318 VAL B N 1
ATOM 611 C CA . VAL A 1 318 ? 149.312 109.664 167.956 1.00 41.66 318 VAL B CA 1
ATOM 612 C C . VAL A 1 318 ? 149.669 110.294 166.633 1.00 43.72 318 VAL B C 1
ATOM 613 O O . VAL A 1 318 ? 149.027 110.014 165.619 1.00 48.36 318 VAL B O 1
ATOM 617 N N . LYS A 1 319 ? 150.686 111.143 166.634 1.00 44.54 319 LYS B N 1
ATOM 618 C CA . LYS A 1 319 ? 151.146 111.793 165.435 1.00 37.95 319 LYS B CA 1
ATOM 619 C C . LYS A 1 319 ? 151.488 110.800 164.382 1.00 37.86 319 LYS B C 1
ATOM 620 O O . LYS A 1 319 ? 151.069 110.943 163.235 1.00 45.77 319 LYS B O 1
ATOM 626 N N . THR A 1 320 ? 152.227 109.774 164.758 1.00 39.02 320 THR B N 1
ATOM 627 C CA . THR A 1 320 ? 152.657 108.821 163.777 1.00 39.76 320 THR B CA 1
ATOM 628 C C . THR A 1 320 ? 151.484 108.117 163.181 1.00 40.86 320 THR B C 1
ATOM 629 O O . THR A 1 320 ? 151.430 107.934 161.968 1.00 50.43 320 THR B O 1
ATOM 633 N N . THR A 1 321 ? 150.532 107.723 163.999 1.00 44.17 321 THR B N 1
ATOM 634 C CA . THR A 1 321 ? 149.406 107.007 163.454 1.00 46.16 321 THR B CA 1
ATOM 635 C C . THR A 1 321 ? 148.652 107.858 162.471 1.00 43.63 321 THR B C 1
ATOM 636 O O . THR A 1 321 ? 148.309 107.396 161.380 1.00 49.05 321 THR B O 1
ATOM 640 N N . LEU A 1 322 ? 148.399 109.100 162.819 1.00 41.33 322 LEU B N 1
ATOM 641 C CA . LEU A 1 322 ? 147.615 109.926 161.943 1.00 38.03 322 LEU B CA 1
ATOM 642 C C . LEU A 1 322 ? 148.314 110.221 160.637 1.00 41.64 322 LEU B C 1
ATOM 643 O O . LEU A 1 322 ? 147.666 110.272 159.589 1.00 46.70 322 LEU B O 1
ATOM 648 N N . LEU A 1 323 ? 149.623 110.403 160.666 1.00 39.52 323 LEU B N 1
ATOM 649 C CA . LEU A 1 323 ? 150.328 110.667 159.437 1.00 35.68 323 LEU B CA 1
ATOM 650 C C . LEU A 1 323 ? 150.375 109.432 158.559 1.00 43.21 323 LEU B C 1
ATOM 651 O O . LEU A 1 323 ? 150.385 109.568 157.336 1.00 47.84 323 LEU B O 1
ATOM 656 N N . LYS A 1 324 ? 150.375 108.228 159.143 1.00 46.23 324 LYS B N 1
ATOM 657 C CA . LYS A 1 324 ? 150.356 107.024 158.318 1.00 46.45 324 LYS B CA 1
ATOM 658 C C . LYS A 1 324 ? 149.012 106.929 157.610 1.00 46.27 324 LYS B C 1
ATOM 659 O O . LYS A 1 324 ? 148.939 106.556 156.434 1.00 52.06 324 LYS B O 1
ATOM 665 N N . ILE A 1 325 ? 147.957 107.327 158.300 1.00 43.97 325 ILE B N 1
ATOM 666 C CA . ILE A 1 325 ? 146.643 107.319 157.707 1.00 42.74 325 ILE B CA 1
ATOM 667 C C . ILE A 1 325 ? 146.610 108.301 156.558 1.00 47.20 325 ILE B C 1
ATOM 668 O O . ILE A 1 325 ? 146.107 107.990 155.484 1.00 53.94 325 ILE B O 1
ATOM 673 N N . LEU A 1 326 ? 147.164 109.493 156.755 1.00 48.37 326 LEU B N 1
ATOM 674 C CA . LEU A 1 326 ? 147.195 110.493 155.699 1.00 41.69 326 LEU B CA 1
ATOM 675 C C . LEU A 1 326 ? 147.931 109.998 154.489 1.00 42.89 326 LEU B C 1
ATOM 676 O O . LEU A 1 326 ? 147.474 110.152 153.363 1.00 54.08 326 LEU B O 1
ATOM 681 N N . ALA A 1 327 ? 149.061 109.360 154.707 1.00 44.34 327 ALA B N 1
ATOM 682 C CA . ALA A 1 327 ? 149.866 108.863 153.625 1.00 45.88 327 ALA B CA 1
ATOM 683 C C . ALA A 1 327 ? 149.128 107.876 152.769 1.00 55.46 327 ALA B C 1
ATOM 684 O O . ALA A 1 327 ? 149.341 107.831 151.561 1.00 71.67 327 ALA B O 1
ATOM 686 N N . SER A 1 328 ? 148.218 107.101 153.337 1.00 55.31 328 SER B N 1
ATOM 687 C CA . SER A 1 328 ? 147.527 106.104 152.536 1.00 59.76 328 SER B CA 1
ATOM 688 C C . SER A 1 328 ? 146.672 106.735 151.449 1.00 64.71 328 SER B C 1
ATOM 689 O O . SER A 1 328 ? 146.404 106.103 150.425 1.00 80.09 328 SER B O 1
ATOM 692 N N . SER A 1 329 ? 146.327 108.013 151.585 1.00 61.66 329 SER B N 1
ATOM 693 C CA . SER A 1 329 ? 145.484 108.690 150.617 1.00 62.07 329 SER B CA 1
ATOM 694 C C . SER A 1 329 ? 146.265 109.037 149.369 1.00 67.70 329 SER B C 1
ATOM 695 O O . SER A 1 329 ? 145.701 109.420 148.349 1.00 70.80 329 SER B O 1
ATOM 698 N N . PHE A 1 330 ? 147.573 108.906 149.450 1.00 73.68 330 PHE B N 1
ATOM 699 C CA . PHE A 1 330 ? 148.466 109.206 148.364 1.00 75.03 330 PHE B CA 1
ATOM 700 C C . PHE A 1 330 ? 148.919 107.947 147.675 1.00 95.06 330 PHE B C 1
ATOM 701 O O . PHE A 1 330 ? 149.768 107.993 146.781 1.00 107.01 330 PHE B O 1
ATO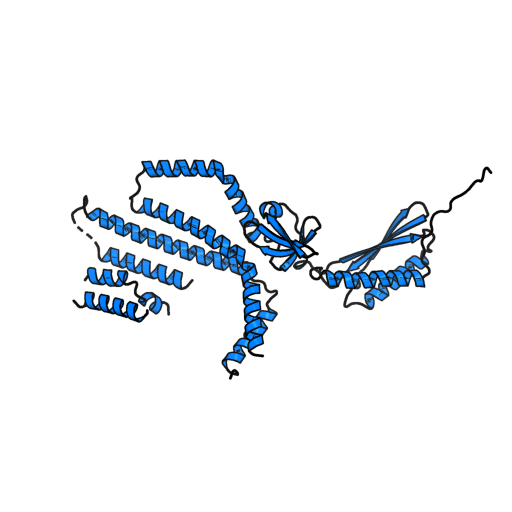M 709 N N . HIS A 1 331 ? 148.345 106.811 148.056 1.00 103.36 331 HIS B N 1
ATOM 710 C CA . HIS A 1 331 ? 148.680 105.599 147.358 1.00 131.94 331 HIS B CA 1
ATOM 711 C C . HIS A 1 331 ? 147.994 105.647 146.029 1.00 148.74 331 HIS B C 1
ATOM 712 O O . HIS A 1 331 ? 146.809 105.970 145.943 1.00 145.03 331 HIS B O 1
ATOM 719 N N . LEU A 1 332 ? 148.713 105.331 144.976 1.00 170.25 332 LEU B N 1
ATOM 720 C CA . LEU A 1 332 ? 148.082 105.366 143.683 1.00 183.97 332 LEU B CA 1
ATOM 721 C C . LEU A 1 332 ? 147.844 103.966 143.171 1.00 213.37 332 LEU B C 1
ATOM 722 O O . LEU A 1 332 ? 148.736 103.121 143.182 1.00 238.56 332 LEU B O 1
ATOM 727 N N . ASN A 1 333 ? 146.671 103.755 142.582 1.00 227.82 333 ASN B N 1
ATOM 728 C CA . ASN A 1 333 ? 146.318 102.446 142.046 1.00 256.39 333 ASN B CA 1
ATOM 729 C C . ASN A 1 333 ? 146.712 102.294 140.594 1.00 277.98 333 ASN B C 1
ATOM 730 O O . ASN A 1 333 ? 146.523 101.240 139.988 1.00 302.32 333 ASN B O 1
ATOM 735 N N . ARG A 1 334 ? 147.351 103.319 140.057 1.00 265.20 334 ARG B N 1
ATOM 736 C CA . ARG A 1 334 ? 147.823 103.324 138.677 1.00 272.06 334 ARG B CA 1
ATOM 737 C C . ARG A 1 334 ? 148.979 102.350 138.524 1.00 296.29 334 ARG B C 1
ATOM 738 O O . ARG A 1 334 ? 149.357 101.973 137.417 1.00 305.13 334 ARG B O 1
ATOM 746 N N . PHE A 1 335 ? 149.549 101.955 139.655 1.00 300.08 335 PHE B N 1
ATOM 747 C CA . PHE A 1 335 ? 150.666 101.051 139.705 1.00 336.03 335 PHE B CA 1
ATOM 748 C C . PHE A 1 335 ? 150.205 99.657 140.090 1.00 372.49 335 PHE B C 1
ATOM 749 O O . PHE A 1 335 ? 151.030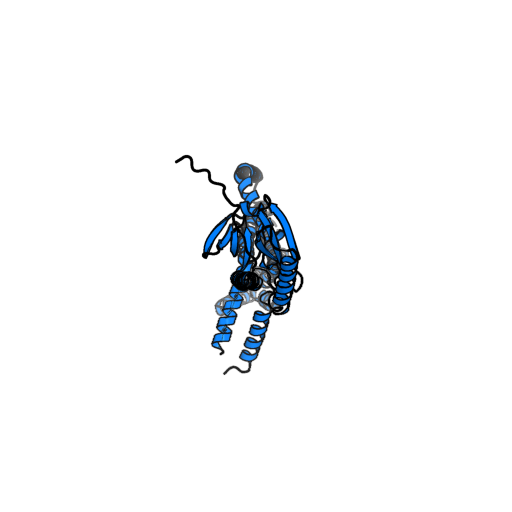 98.775 140.304 1.00 403.70 335 PHE B O 1
ATOM 757 N N . PHE A 1 336 ? 148.898 99.411 140.145 1.00 369.57 336 PHE B N 1
ATOM 758 C CA . PHE A 1 336 ? 148.414 98.109 140.582 1.00 402.20 336 PHE B CA 1
ATOM 759 C C . PHE A 1 336 ? 149.019 96.961 139.808 1.00 432.52 336 PHE B C 1
ATOM 760 O O . PHE A 1 336 ? 149.457 95.981 140.408 1.00 441.29 336 PHE B O 1
ATOM 768 N N . ASP A 1 337 ? 149.055 97.064 138.487 1.00 434.64 337 ASP B N 1
ATOM 769 C CA . ASP A 1 337 ? 149.582 95.975 137.690 1.00 444.66 337 ASP B CA 1
ATOM 770 C C . ASP A 1 337 ? 151.067 95.762 137.942 1.00 455.08 337 ASP B C 1
ATOM 771 O O . ASP A 1 337 ? 151.540 94.624 137.926 1.00 467.75 337 ASP B O 1
ATOM 776 N N . ARG A 1 338 ? 151.812 96.848 138.174 1.00 443.96 338 ARG B N 1
ATOM 777 C CA . ARG A 1 338 ? 153.245 96.735 138.405 1.00 452.07 338 ARG B CA 1
ATOM 778 C C . ARG A 1 338 ? 153.492 96.078 139.743 1.00 463.16 338 ARG B C 1
ATOM 779 O O . ARG A 1 338 ? 154.401 95.257 139.885 1.00 476.72 338 ARG B O 1
ATOM 787 N N . ILE A 1 339 ? 152.647 96.395 140.711 1.00 448.48 339 ILE B N 1
ATOM 788 C CA . ILE A 1 339 ? 152.765 95.823 142.029 1.00 460.63 339 ILE B CA 1
ATOM 789 C C . ILE A 1 339 ? 152.510 94.345 141.962 1.00 475.42 339 ILE B C 1
ATOM 790 O O . ILE A 1 339 ? 153.264 93.574 142.552 1.00 495.46 339 ILE B O 1
ATOM 795 N N . GLN A 1 340 ? 151.473 93.926 141.247 1.00 472.26 340 GLN B N 1
ATOM 796 C CA . GLN A 1 340 ? 151.192 92.510 141.192 1.00 481.82 340 GLN B CA 1
ATOM 797 C C . GLN A 1 340 ? 152.283 91.732 140.461 1.00 495.15 340 GLN B C 1
ATOM 798 O O . GLN A 1 340 ? 152.632 90.624 140.890 1.00 510.98 340 GLN B O 1
ATOM 804 N N . GLU A 1 341 ? 152.882 92.307 139.407 1.00 496.87 341 GLU B N 1
ATOM 805 C CA . GLU A 1 341 ? 153.960 91.598 138.730 1.00 512.81 341 GLU B CA 1
ATOM 806 C C . GLU A 1 341 ? 155.163 91.449 139.642 1.00 523.19 341 GLU B C 1
ATOM 807 O O . GLU A 1 341 ? 155.770 90.374 139.691 1.00 543.57 341 GLU B O 1
ATOM 813 N N . SER A 1 342 ? 155.473 92.491 140.422 1.00 514.73 342 SER B N 1
ATOM 814 C CA . SER A 1 342 ? 156.595 92.422 141.332 1.00 528.40 342 SER B CA 1
ATOM 815 C C . SER A 1 342 ? 156.352 91.404 142.430 1.00 528.36 342 SER B C 1
ATOM 816 O O . SER A 1 342 ? 157.256 90.638 142.757 1.00 560.80 342 SER B O 1
ATOM 819 N N . VAL A 1 343 ? 155.125 91.301 142.945 1.00 541.63 343 VAL B N 1
ATOM 820 C CA . VAL A 1 343 ? 154.880 90.316 143.989 1.00 543.76 343 VAL B CA 1
ATOM 821 C C . VAL A 1 343 ? 155.123 88.923 143.454 1.00 555.17 343 VAL B C 1
ATOM 822 O O . VAL A 1 343 ? 155.741 88.099 144.132 1.00 582.19 343 VAL B O 1
ATOM 826 N N . PHE A 1 344 ? 154.635 88.641 142.251 1.00 540.57 344 PHE B N 1
ATOM 827 C CA . PHE A 1 344 ? 154.857 87.338 141.666 1.00 556.14 344 PHE B CA 1
ATOM 828 C C . PHE A 1 344 ? 156.326 87.032 141.480 1.00 529.21 344 PHE B C 1
ATOM 829 O O . PHE A 1 344 ? 156.785 85.944 141.842 1.00 600.00 344 PHE B O 1
ATOM 837 N N . HIS A 1 345 ? 157.075 87.974 140.922 1.00 562.64 345 HIS B N 1
ATOM 838 C CA . HIS A 1 345 ? 158.475 87.736 140.662 1.00 578.35 345 HIS B CA 1
ATOM 839 C C . HIS A 1 345 ? 159.260 87.529 141.945 1.00 572.45 345 HIS B C 1
ATOM 840 O O . HIS A 1 345 ? 160.116 86.643 142.016 1.00 600.00 345 HIS B O 1
ATOM 847 N N . HIS A 1 346 ? 158.945 88.283 142.988 1.00 575.25 346 HIS B N 1
ATOM 848 C CA . HIS A 1 346 ? 159.684 88.123 144.218 1.00 561.50 346 HIS B CA 1
ATOM 849 C C . HIS A 1 346 ? 159.297 86.855 144.927 1.00 600.00 346 HIS B C 1
ATOM 850 O O . HIS A 1 346 ? 160.105 86.298 145.669 1.00 588.94 346 HIS B O 1
ATOM 857 N N . SER A 1 347 ? 158.066 86.387 144.733 1.00 599.94 347 SER B N 1
ATOM 858 C CA . SER A 1 347 ? 157.656 85.135 145.337 1.00 585.40 347 SER B CA 1
ATOM 859 C C . SER A 1 347 ? 158.437 83.978 144.719 1.00 593.29 347 SER B C 1
ATOM 860 O O . SER A 1 347 ? 159.003 83.137 145.419 1.00 600.00 347 SER B O 1
ATOM 863 N N . VAL A 1 348 ? 158.554 83.959 143.385 1.00 599.35 348 VAL B N 1
ATOM 864 C CA . VAL A 1 348 ? 159.274 82.856 142.748 1.00 580.24 348 VAL B CA 1
ATOM 865 C C . VAL A 1 348 ? 160.772 82.896 143.037 1.00 600.00 348 VAL B C 1
ATOM 866 O O . VAL A 1 348 ? 161.400 81.848 143.206 1.00 600.00 348 VAL B O 1
ATOM 870 N N . LEU A 1 349 ? 161.334 84.083 143.249 1.00 600.00 349 LEU B N 1
ATOM 871 C CA . LEU A 1 349 ? 162.751 84.181 143.577 1.00 600.00 349 LEU B CA 1
ATOM 872 C C . LEU A 1 349 ? 163.079 83.641 144.961 1.00 600.00 349 LEU B C 1
ATOM 873 O O . LEU A 1 349 ? 164.254 83.529 145.307 1.00 600.00 349 LEU B O 1
ATOM 878 N N . GLN A 1 350 ? 162.077 83.309 145.779 1.00 600.00 350 GLN B N 1
ATOM 879 C CA . GLN A 1 350 ? 162.410 82.764 147.075 1.00 600.00 350 GLN B CA 1
ATOM 880 C C . GLN A 1 350 ? 162.613 81.251 147.000 1.00 600.00 350 GLN B C 1
ATOM 881 O O . GLN A 1 350 ? 163.231 80.677 147.898 1.00 600.00 350 GLN B O 1
ATOM 887 N N . THR A 1 351 ? 162.060 80.577 145.971 1.00 588.12 351 THR B N 1
ATOM 888 C CA . THR A 1 351 ? 162.178 79.123 145.916 1.00 600.00 351 THR B CA 1
ATOM 889 C C . THR A 1 351 ? 162.799 78.575 144.636 1.00 600.00 351 THR B C 1
ATOM 890 O O . THR A 1 351 ? 163.404 77.505 144.655 1.00 600.00 351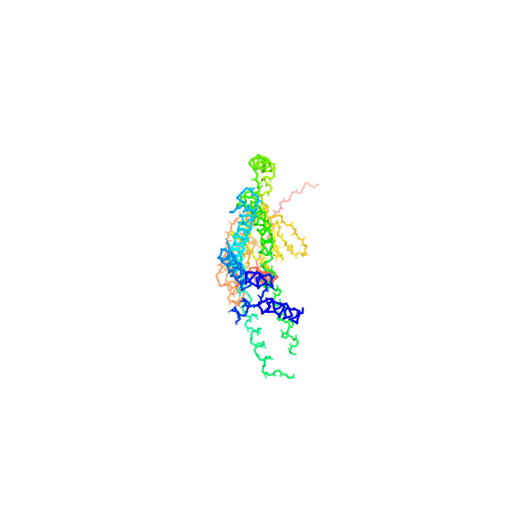 THR B O 1
ATOM 894 N N . LEU A 1 352 ? 162.681 79.296 143.520 1.00 600.00 352 LEU B N 1
ATOM 895 C CA . LEU A 1 352 ? 163.195 78.794 142.249 1.00 600.00 352 LEU B CA 1
ATOM 896 C C . LEU A 1 352 ? 164.546 79.404 141.905 1.00 600.00 352 LEU B C 1
ATOM 897 O O . LEU A 1 352 ? 165.100 7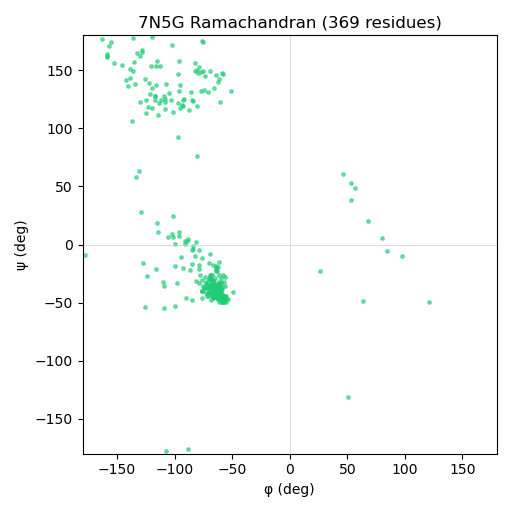9.154 140.833 1.00 600.00 352 LEU B O 1
ATOM 902 N N . ALA A 1 353 ? 165.037 80.251 142.788 1.00 600.00 353 ALA B N 1
ATOM 903 C CA . ALA A 1 353 ? 166.305 80.932 142.597 1.00 600.00 353 ALA B CA 1
ATOM 904 C C . ALA A 1 353 ? 167.463 79.962 142.847 1.00 600.00 353 ALA B C 1
ATOM 905 O O . ALA A 1 353 ? 167.344 79.073 143.692 1.00 600.00 353 ALA B O 1
ATOM 907 N N . GLY A 1 354 ? 168.598 80.166 142.140 1.00 600.00 354 GLY B N 1
ATOM 908 C CA . GLY A 1 354 ? 169.814 79.396 142.288 1.00 600.00 354 GLY B CA 1
ATOM 909 C C . GLY A 1 354 ? 170.871 79.979 141.359 1.00 600.00 354 GLY B C 1
ATOM 910 O O . GLY A 1 354 ? 170.597 80.939 140.630 1.00 600.00 354 GLY B O 1
ATOM 911 N N . TRP A 1 507 ? 167.422 87.862 133.917 1.00 600.00 507 TRP B N 1
ATOM 912 C CA . TRP A 1 507 ? 166.018 87.908 134.325 1.00 600.00 507 TRP B CA 1
ATOM 913 C C . TRP A 1 507 ? 165.875 88.404 135.776 1.00 600.00 507 TRP B C 1
ATOM 914 O O . TRP A 1 507 ? 165.063 89.301 136.044 1.00 600.00 507 TRP B O 1
ATOM 925 N N . VAL A 1 508 ? 166.668 87.825 136.709 1.00 596.82 508 VAL B N 1
ATOM 926 C CA . VAL A 1 508 ? 166.644 88.101 138.155 1.00 600.00 508 VAL B CA 1
ATOM 927 C C . VAL A 1 508 ? 167.004 89.558 138.408 1.00 600.00 508 VAL B C 1
ATOM 928 O O . VAL A 1 508 ? 166.399 90.226 139.250 1.00 580.10 508 VAL B O 1
ATOM 932 N N . VAL A 1 509 ? 167.984 90.039 137.658 1.00 600.00 509 VAL B N 1
ATOM 933 C CA . VAL A 1 509 ? 168.415 91.414 137.763 1.00 600.00 509 VAL B CA 1
ATOM 934 C C . VAL A 1 509 ? 167.314 92.369 137.304 1.00 600.00 509 VAL B C 1
ATOM 935 O O . VAL A 1 509 ? 167.216 93.480 137.821 1.00 568.07 509 VAL B O 1
ATOM 939 N N . LYS A 1 510 ? 166.510 91.963 136.312 1.00 592.26 510 LYS B N 1
ATOM 940 C CA . LYS A 1 510 ? 165.435 92.810 135.842 1.00 580.83 510 LYS B CA 1
ATOM 941 C C . LYS A 1 510 ? 164.422 92.943 136.946 1.00 566.10 510 LYS B C 1
ATOM 942 O O . LYS A 1 510 ? 163.965 94.044 137.234 1.00 549.65 510 LYS B O 1
ATOM 948 N N . VAL A 1 511 ? 164.150 91.839 137.640 1.00 559.10 511 VAL B N 1
ATOM 949 C CA . VAL A 1 511 ? 163.176 91.875 138.712 1.00 598.22 511 VAL B CA 1
ATOM 950 C C . VAL A 1 511 ? 163.603 92.843 139.793 1.00 554.55 511 VAL B C 1
ATOM 951 O O . VAL A 1 511 ? 162.773 93.620 140.275 1.00 562.65 511 VAL B O 1
ATOM 955 N N . TYR A 1 512 ? 164.874 92.828 140.174 1.00 543.08 512 TYR B N 1
ATOM 956 C CA . TYR A 1 512 ? 165.291 93.758 141.207 1.00 559.44 512 TYR B CA 1
ATOM 957 C C . TYR A 1 512 ? 165.343 95.205 140.712 1.00 550.79 512 TYR B C 1
ATOM 958 O O . TYR A 1 512 ? 165.040 96.130 141.477 1.00 548.26 512 TYR B O 1
ATOM 967 N N . ASN A 1 513 ? 165.683 95.429 139.442 1.00 562.10 513 ASN B N 1
ATOM 968 C CA . ASN A 1 513 ? 165.703 96.799 138.947 1.00 522.56 513 ASN B CA 1
ATOM 969 C C . ASN A 1 513 ? 164.283 97.367 138.844 1.00 530.30 513 ASN B C 1
ATOM 970 O O . ASN A 1 513 ? 164.057 98.547 139.152 1.00 513.71 513 ASN B O 1
ATOM 975 N N . ASP A 1 514 ? 163.312 96.516 138.487 1.00 539.04 514 ASP B N 1
ATOM 976 C CA . ASP A 1 514 ? 161.929 96.948 138.397 1.00 527.00 514 ASP B CA 1
ATOM 977 C C . ASP A 1 514 ? 161.382 97.201 139.782 1.00 506.99 514 ASP B C 1
ATOM 978 O O . ASP A 1 514 ? 160.582 98.124 139.968 1.00 476.92 514 ASP B O 1
ATOM 983 N N . GLN A 1 515 ? 161.803 96.399 140.766 1.00 516.12 515 GLN B N 1
ATOM 984 C CA . GLN A 1 515 ? 161.342 96.612 142.119 1.00 505.33 515 GLN B CA 1
ATOM 985 C C . GLN A 1 515 ? 161.769 97.981 142.590 1.00 479.51 515 GLN B C 1
ATOM 986 O O . GLN A 1 515 ? 160.974 98.709 143.192 1.00 450.08 515 GLN B O 1
ATOM 992 N N . ALA A 1 516 ? 163.027 98.345 142.322 1.00 484.38 516 ALA B N 1
ATOM 993 C CA . ALA A 1 516 ? 163.504 99.641 142.751 1.00 462.25 516 ALA B CA 1
ATOM 994 C C . ALA A 1 516 ? 162.736 100.764 142.079 1.00 436.83 516 ALA B C 1
ATOM 995 O O . ALA A 1 516 ? 162.352 101.737 142.737 1.00 413.11 516 ALA B O 1
ATOM 997 N N . ALA A 1 517 ? 162.451 100.611 140.782 1.00 450.67 517 ALA B N 1
ATOM 998 C CA . ALA A 1 517 ? 161.740 101.643 140.055 1.00 435.47 517 ALA B CA 1
ATOM 999 C C . ALA A 1 517 ? 160.354 101.864 140.623 1.00 406.78 517 ALA B C 1
ATOM 1000 O O . ALA A 1 517 ? 159.875 103.002 140.679 1.00 390.79 517 ALA B O 1
ATOM 1002 N N . LEU A 1 518 ? 159.706 100.778 141.032 1.00 419.51 518 LEU B N 1
ATOM 1003 C CA . LEU A 1 518 ? 158.377 100.858 141.593 1.00 403.42 518 LEU B CA 1
ATOM 1004 C C . LEU A 1 518 ? 158.394 101.485 142.973 1.00 378.75 518 LEU B C 1
ATOM 1005 O O . LEU A 1 518 ? 157.526 102.305 143.283 1.00 356.15 518 LEU B O 1
ATOM 1010 N N . LYS A 1 519 ? 159.368 101.125 143.813 1.00 392.01 519 LYS B N 1
ATOM 1011 C CA . LYS A 1 519 ? 159.424 101.725 145.133 1.00 373.05 519 LYS B CA 1
ATOM 1012 C C . LYS A 1 519 ? 159.604 103.219 145.023 1.00 341.80 519 LYS B C 1
ATOM 1013 O O . LYS A 1 519 ? 158.999 103.968 145.791 1.00 311.21 519 LYS B O 1
ATOM 1019 N N . HIS A 1 520 ? 160.406 103.677 144.060 1.00 356.47 520 HIS B N 1
ATOM 1020 C CA . HIS A 1 520 ? 160.579 105.106 143.924 1.00 329.18 520 HIS B CA 1
ATOM 1021 C C . HIS A 1 520 ? 159.298 105.731 143.396 1.00 301.16 520 HIS B C 1
ATOM 1022 O O . HIS A 1 520 ? 158.810 106.719 143.938 1.00 276.95 520 HIS B O 1
ATOM 1029 N N . ALA A 1 521 ? 158.641 105.088 142.430 1.00 322.19 521 ALA B N 1
ATOM 1030 C CA . ALA A 1 521 ? 157.430 105.671 141.875 1.00 306.09 521 ALA B CA 1
ATOM 1031 C C . ALA A 1 521 ? 156.365 105.891 142.938 1.00 281.09 521 ALA B C 1
ATOM 1032 O O . ALA A 1 521 ? 155.639 106.889 142.910 1.00 257.87 521 ALA B O 1
ATOM 1034 N N . LEU A 1 522 ? 156.285 104.972 143.884 1.00 291.00 522 LEU B N 1
ATOM 1035 C CA . LEU A 1 522 ? 155.335 105.090 144.959 1.00 270.95 522 LEU B CA 1
ATOM 1036 C C . LEU A 1 522 ? 155.776 106.121 146.005 1.00 244.45 522 LEU B C 1
ATOM 1037 O O . LEU A 1 522 ? 154.974 106.949 146.444 1.00 201.06 522 LEU B O 1
ATOM 1042 N N . ASN A 1 523 ? 157.068 106.161 146.339 1.00 253.31 523 ASN B N 1
ATOM 1043 C CA . ASN A 1 523 ? 157.571 107.091 147.348 1.00 226.01 523 ASN B CA 1
ATOM 1044 C C . ASN A 1 523 ? 157.529 108.534 146.883 1.00 194.23 523 ASN B C 1
ATOM 1045 O O . ASN A 1 523 ? 157.349 109.450 147.685 1.00 158.29 523 ASN B O 1
ATOM 1050 N N . ASP A 1 524 ? 157.598 108.744 145.580 1.00 212.73 524 ASP B N 1
ATOM 1051 C CA . ASP A 1 524 ? 157.549 110.069 144.996 1.00 188.65 524 ASP B CA 1
ATOM 1052 C C . ASP A 1 524 ? 156.232 110.767 145.265 1.00 145.66 524 ASP B C 1
ATOM 1053 O O . ASP A 1 524 ? 156.174 111.993 145.231 1.00 115.40 524 ASP B O 1
ATOM 1058 N N . ASN A 1 525 ? 155.149 110.035 145.546 1.00 139.38 525 ASN B N 1
ATOM 1059 C CA . ASN A 1 525 ? 153.911 110.757 145.743 1.00 104.95 525 ASN B CA 1
ATOM 1060 C C . ASN A 1 525 ? 153.667 110.997 147.232 1.00 100.11 525 ASN B C 1
ATOM 1061 O O . ASN A 1 525 ? 152.621 111.511 147.616 1.00 89.87 525 ASN B O 1
ATOM 1066 N N . LYS A 1 526 ? 154.643 110.667 148.083 1.00 103.85 526 LYS B N 1
ATOM 1067 C CA . LYS A 1 526 ? 154.507 110.847 149.518 1.00 83.85 526 LYS B CA 1
ATOM 1068 C C . LYS A 1 526 ? 155.454 111.878 150.104 1.00 64.82 526 LYS B C 1
ATOM 1069 O O . LYS A 1 526 ? 155.562 112.002 151.327 1.00 59.03 526 LYS B O 1
ATOM 1075 N N . THR A 1 527 ? 156.123 112.634 149.260 1.00 69.67 527 THR B N 1
ATOM 1076 C CA . THR A 1 527 ? 157.106 113.590 149.735 1.00 53.52 527 THR B CA 1
ATOM 1077 C C . THR A 1 527 ? 156.493 114.716 150.538 1.00 39.68 527 THR B C 1
ATOM 1078 O O . THR A 1 527 ? 157.099 115.202 151.496 1.00 40.83 527 THR B O 1
ATOM 1082 N N . ALA A 1 528 ? 155.265 115.086 150.219 1.00 39.49 528 ALA B N 1
ATOM 1083 C CA . ALA A 1 528 ? 154.603 116.123 150.971 1.00 23.26 528 ALA B CA 1
ATOM 1084 C C . ALA A 1 528 ? 154.317 115.658 152.381 1.00 25.01 528 ALA B C 1
ATOM 1085 O O . ALA A 1 528 ? 154.229 116.482 153.289 1.00 28.64 528 ALA B O 1
ATOM 1087 N N . VAL A 1 529 ? 154.088 114.352 152.573 1.00 32.91 529 VAL B N 1
ATOM 1088 C CA . VAL A 1 529 ? 153.746 113.850 153.881 1.00 24.17 529 VAL B CA 1
ATOM 1089 C C . VAL A 1 529 ? 154.973 113.885 154.728 1.00 24.65 529 VAL B C 1
ATOM 1090 O O . VAL A 1 529 ? 154.897 114.208 155.910 1.00 30.71 529 VAL B O 1
ATOM 1094 N N . LYS A 1 530 ? 156.100 113.500 154.160 1.00 28.91 530 LYS B N 1
ATOM 1095 C CA . LYS A 1 530 ? 157.330 113.532 154.919 1.00 25.40 530 LYS B CA 1
ATOM 1096 C C . LYS A 1 530 ? 157.646 114.946 155.391 1.00 27.67 530 LYS B C 1
ATOM 1097 O O . LYS A 1 530 ? 158.105 115.141 156.519 1.00 32.34 530 LYS B O 1
ATOM 1103 N N . GLN A 1 531 ? 157.392 115.936 154.544 1.00 27.41 531 GLN B N 1
ATOM 1104 C CA . GLN A 1 531 ? 157.632 117.315 154.920 1.00 21.71 531 GLN B CA 1
ATOM 1105 C C . GLN A 1 531 ? 156.703 117.768 156.010 1.00 21.29 531 GLN B C 1
ATOM 1106 O O . GLN A 1 531 ? 157.116 118.482 156.929 1.00 26.66 531 GLN B O 1
ATOM 1112 N N . LEU A 1 532 ? 155.459 117.324 155.953 1.00 24.81 532 LEU B N 1
ATOM 1113 C CA . LEU A 1 532 ? 154.531 117.704 156.975 1.00 20.81 532 LEU B CA 1
ATOM 1114 C C . LEU A 1 532 ? 154.993 117.082 158.261 1.00 24.45 532 LEU B C 1
ATOM 1115 O O . LEU A 1 532 ? 155.019 117.740 159.292 1.00 28.27 532 LEU B O 1
ATOM 1120 N N . ASN A 1 533 ? 155.454 115.838 158.226 1.00 26.00 533 ASN B N 1
ATOM 1121 C CA . ASN A 1 533 ? 155.908 115.214 159.445 1.00 23.49 533 ASN B CA 1
ATOM 1122 C C . ASN A 1 533 ? 156.985 116.021 160.121 1.00 21.96 533 ASN B C 1
ATOM 1123 O O . ASN A 1 533 ? 156.926 116.224 161.332 1.00 27.11 533 ASN B O 1
ATOM 1128 N N . LYS A 1 534 ? 157.951 116.522 159.369 1.00 24.60 534 LYS B N 1
ATOM 1129 C CA . LYS A 1 534 ? 159.003 117.302 159.992 1.00 19.81 534 LYS B CA 1
ATOM 1130 C C . LYS A 1 534 ? 158.468 118.552 160.649 1.00 19.14 534 LYS B C 1
ATOM 1131 O O . LYS A 1 534 ? 158.917 118.929 161.733 1.00 26.63 534 LYS B O 1
ATOM 1137 N N . LEU A 1 535 ? 157.508 119.196 160.004 1.00 23.00 535 LEU B N 1
ATOM 1138 C CA . LEU A 1 535 ? 156.929 120.417 160.526 1.00 16.99 535 LEU B CA 1
ATOM 1139 C C . LEU A 1 535 ? 156.165 120.152 161.796 1.00 20.30 535 LEU B C 1
ATOM 1140 O O . LEU A 1 535 ? 156.333 120.851 162.798 1.00 25.92 535 LEU B O 1
ATOM 1145 N N . VAL A 1 536 ? 155.371 119.101 161.789 1.00 22.15 536 VAL B N 1
ATOM 1146 C CA . VAL A 1 536 ? 154.566 118.763 162.927 1.00 15.35 536 VAL B CA 1
ATOM 1147 C C . VAL A 1 536 ? 155.432 118.404 164.081 1.00 20.22 536 VAL B C 1
ATOM 1148 O O . VAL A 1 536 ? 155.136 118.783 165.209 1.00 26.61 536 VAL B O 1
ATOM 1152 N N . THR A 1 537 ? 156.474 117.646 163.826 1.00 21.12 537 THR B N 1
ATOM 1153 C CA . THR A 1 537 ? 157.363 117.234 164.869 1.00 19.84 537 THR B CA 1
ATOM 1154 C C . THR A 1 537 ? 158.016 118.426 165.493 1.00 19.87 537 THR B C 1
ATOM 1155 O O . THR A 1 537 ? 158.073 118.535 166.711 1.00 27.23 537 THR B O 1
ATOM 1159 N N . ALA A 1 538 ? 158.484 119.371 164.706 1.00 22.08 538 ALA B N 1
ATOM 1160 C CA . ALA A 1 538 ? 159.124 120.508 165.322 1.00 19.62 538 ALA B CA 1
ATOM 1161 C C . ALA A 1 538 ? 158.180 121.227 166.261 1.00 20.53 538 ALA B C 1
ATOM 1162 O O . ALA A 1 538 ? 158.574 121.637 167.357 1.00 27.17 538 ALA B O 1
ATOM 1164 N N . ILE A 1 539 ? 156.925 121.323 165.873 1.00 22.23 539 ILE B N 1
ATOM 1165 C CA . ILE A 1 539 ? 155.944 121.971 166.700 1.00 20.29 539 ILE B CA 1
ATOM 1166 C C . ILE A 1 539 ? 155.732 121.174 167.957 1.00 21.37 539 ILE B C 1
ATOM 1167 O O . ILE A 1 539 ? 155.672 121.746 169.042 1.00 28.33 539 ILE B O 1
ATOM 1172 N N . LEU A 1 540 ? 155.614 119.866 167.825 1.00 21.21 540 LEU B N 1
ATOM 1173 C CA . LEU A 1 540 ? 155.404 118.998 168.954 1.00 17.62 540 LEU B CA 1
ATOM 1174 C C . LEU A 1 540 ? 156.527 119.074 169.956 1.00 24.24 540 LEU B C 1
ATOM 1175 O O . LEU A 1 540 ? 156.263 119.081 171.155 1.00 30.13 540 LEU B O 1
ATOM 1180 N N . ILE A 1 541 ? 157.764 119.153 169.503 1.00 24.28 541 ILE B N 1
ATOM 1181 C CA . ILE A 1 541 ? 158.865 119.246 170.439 1.00 21.13 541 ILE B CA 1
ATOM 1182 C C . ILE A 1 541 ? 158.756 120.515 171.221 1.00 23.63 541 ILE B C 1
ATOM 1183 O O . ILE A 1 541 ? 158.940 120.497 172.436 1.00 33.11 541 ILE B O 1
ATOM 1188 N N . VAL A 1 542 ? 158.454 121.610 170.566 1.00 23.80 542 VAL B N 1
ATOM 1189 C CA . VAL A 1 542 ? 158.326 122.833 171.302 1.00 19.63 542 VAL B CA 1
ATOM 1190 C C . VAL A 1 542 ? 157.219 122.738 172.301 1.00 22.52 542 VAL B C 1
ATOM 1191 O O . VAL A 1 542 ? 157.373 123.217 173.424 1.00 31.79 542 VAL B O 1
ATOM 1195 N N . MET A 1 543 ? 156.091 122.157 171.923 1.00 22.58 543 MET B N 1
ATOM 1196 C CA . MET A 1 543 ? 155.019 122.062 172.879 1.00 21.25 543 MET B CA 1
ATOM 1197 C C . MET A 1 543 ? 155.436 121.265 174.083 1.00 31.28 543 MET B C 1
ATOM 1198 O O . MET A 1 543 ? 155.098 121.652 175.200 1.00 38.68 543 MET B O 1
ATOM 1203 N N . MET A 1 544 ? 156.200 120.192 173.889 1.00 31.96 544 MET B N 1
ATOM 1204 C CA . MET A 1 544 ? 156.619 119.402 175.029 1.00 32.17 544 MET B CA 1
ATOM 1205 C C . MET A 1 544 ? 157.609 120.109 175.920 1.00 33.33 544 MET B C 1
ATOM 1206 O O . MET A 1 544 ? 157.623 119.853 177.123 1.00 43.00 544 MET B O 1
ATOM 1211 N N . ILE A 1 545 ? 158.423 120.999 175.379 1.00 33.01 545 ILE B N 1
ATOM 1212 C CA . ILE A 1 545 ? 159.334 121.741 176.219 1.00 27.41 545 ILE B CA 1
ATOM 1213 C C . ILE A 1 545 ? 158.519 122.612 177.109 1.00 32.91 545 ILE B C 1
ATOM 1214 O O . ILE A 1 545 ? 158.780 122.694 178.307 1.00 44.26 545 ILE B O 1
ATOM 1219 N N . VAL A 1 546 ? 157.531 123.274 176.543 1.00 30.17 546 VAL B N 1
ATOM 1220 C CA . VAL A 1 546 ? 156.723 124.123 177.361 1.00 28.03 546 VAL B CA 1
ATOM 1221 C C . VAL A 1 546 ? 155.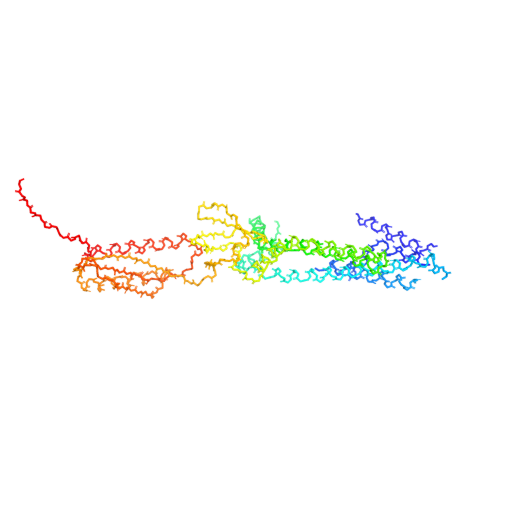999 123.303 178.398 1.00 37.59 546 VAL B C 1
ATOM 1222 O O . VAL A 1 546 ? 155.933 123.714 179.546 1.00 47.17 546 VAL B O 1
ATOM 1226 N N . ILE A 1 547 ? 155.464 122.150 178.042 1.00 36.99 547 ILE B N 1
ATOM 1227 C CA . ILE A 1 547 ? 154.790 121.355 179.041 1.00 37.34 547 ILE B CA 1
ATOM 1228 C C . ILE A 1 547 ? 155.730 120.987 180.145 1.00 44.88 547 ILE B C 1
ATOM 1229 O O . ILE A 1 547 ? 155.356 121.092 181.301 1.00 53.35 547 ILE B O 1
ATOM 1234 N N . TRP A 1 548 ? 156.945 120.577 179.839 1.00 45.66 548 TRP B N 1
ATOM 1235 C CA . TRP A 1 548 ? 157.886 120.223 180.881 1.00 42.86 548 TRP B CA 1
ATOM 1236 C C . TRP A 1 548 ? 158.109 121.367 181.826 1.00 46.53 548 TRP B C 1
ATOM 1237 O O . TRP A 1 548 ? 158.014 121.219 183.042 1.00 58.53 548 TRP B O 1
ATOM 1248 N N . LEU A 1 549 ? 158.309 122.550 181.286 1.00 43.52 549 LEU B N 1
ATOM 1249 C CA . LEU A 1 549 ? 158.557 123.693 182.122 1.00 42.58 549 LEU B CA 1
ATOM 1250 C C . LEU A 1 549 ? 157.411 124.000 183.060 1.00 44.12 549 LEU B C 1
ATOM 1251 O O . LEU A 1 549 ? 157.606 124.489 184.181 1.00 55.21 549 LEU B O 1
ATOM 1256 N N . ILE A 1 550 ? 156.209 123.742 182.622 1.00 42.72 550 ILE B N 1
ATOM 1257 C CA . ILE A 1 550 ? 155.075 124.022 183.452 1.00 46.86 550 ILE B CA 1
ATOM 1258 C C . ILE A 1 550 ? 154.733 122.903 184.434 1.00 51.59 550 ILE B C 1
ATOM 1259 O O . ILE A 1 550 ? 154.547 123.165 185.618 1.00 58.71 550 ILE B O 1
ATOM 1264 N N . VAL A 1 551 ? 154.670 121.664 183.987 1.00 52.55 551 VAL B N 1
ATOM 1265 C CA . VAL A 1 551 ? 154.245 120.574 184.855 1.00 55.45 551 VAL B CA 1
ATOM 1266 C C . VAL A 1 551 ? 155.223 120.269 185.968 1.00 62.67 551 VAL B C 1
ATOM 1267 O O . VAL A 1 551 ? 154.806 119.852 187.042 1.00 71.31 551 VAL B O 1
ATOM 1271 N N . THR A 1 552 ? 156.518 120.484 185.762 1.00 60.52 552 THR B N 1
ATOM 1272 C CA . THR A 1 552 ? 157.441 120.205 186.847 1.00 66.12 552 THR B CA 1
ATOM 1273 C C . THR A 1 552 ? 157.486 121.373 187.817 1.00 67.43 552 THR B C 1
ATOM 1274 O O . THR A 1 552 ? 158.142 121.294 188.856 1.00 70.18 552 THR B O 1
ATOM 1278 N N . GLY A 1 553 ? 156.885 122.500 187.449 1.00 59.80 553 GLY B N 1
ATOM 1279 C CA . GLY A 1 553 ? 156.886 123.677 188.278 1.00 56.67 553 GLY B CA 1
ATOM 1280 C C . GLY A 1 553 ? 158.165 124.472 188.181 1.00 57.40 553 GLY B C 1
ATOM 1281 O O . GLY A 1 553 ? 158.343 125.440 188.913 1.00 61.46 553 GLY B O 1
ATOM 1282 N N . ILE A 1 554 ? 159.061 124.085 187.292 1.00 54.96 554 ILE B N 1
ATOM 1283 C CA . ILE A 1 554 ? 160.322 124.787 187.199 1.00 56.59 554 ILE B CA 1
ATOM 1284 C C . ILE A 1 554 ? 160.174 126.217 186.723 1.00 50.23 554 ILE B C 1
ATOM 1285 O O . ILE A 1 554 ? 160.938 127.085 187.135 1.00 55.33 554 ILE B O 1
ATOM 1290 N N . ALA A 1 555 ? 159.232 126.475 185.841 1.00 53.06 555 ALA B N 1
ATOM 1291 C CA . ALA A 1 555 ? 159.027 127.831 185.402 1.00 54.37 555 ALA B CA 1
ATOM 1292 C C . ALA A 1 555 ? 158.220 128.606 186.420 1.00 49.16 555 ALA B C 1
ATOM 1293 O O . ALA A 1 555 ? 157.290 128.083 187.038 1.00 52.55 555 ALA B O 1
ATOM 1295 N N . THR A 1 556 ? 158.504 129.885 186.513 1.00 46.82 556 THR B N 1
ATOM 1296 C CA . THR A 1 556 ? 157.735 130.761 187.358 1.00 45.21 556 THR B CA 1
ATOM 1297 C C . THR A 1 556 ? 156.796 131.556 186.524 1.00 47.47 556 THR B C 1
ATOM 1298 O O . THR A 1 556 ? 156.933 131.585 185.303 1.00 52.14 556 THR B O 1
ATOM 1302 N N . THR A 1 557 ? 155.906 132.274 187.162 1.00 46.47 557 THR B N 1
ATOM 1303 C CA . THR A 1 557 ? 154.910 132.987 186.421 1.00 43.31 557 THR B CA 1
ATOM 1304 C C . THR A 1 557 ? 155.295 134.274 185.782 1.00 49.65 557 THR B C 1
ATOM 1305 O O . THR A 1 557 ? 154.665 134.685 184.813 1.00 55.11 557 THR B O 1
ATOM 1309 N N . LYS A 1 558 ? 156.345 134.923 186.231 1.00 48.04 558 LYS B N 1
ATOM 1310 C CA . LYS A 1 558 ? 156.671 136.144 185.537 1.00 48.90 558 LYS B CA 1
ATOM 1311 C C . LYS A 1 558 ? 157.262 135.837 184.174 1.00 56.07 558 LYS B C 1
ATOM 1312 O O . LYS A 1 558 ? 157.081 136.586 183.210 1.00 57.73 558 LYS B O 1
ATOM 1318 N N . LEU A 1 559 ? 157.975 134.719 184.096 1.00 55.88 559 LEU B N 1
ATOM 1319 C CA . LEU A 1 559 ? 158.620 134.356 182.864 1.00 50.20 559 LEU B CA 1
ATOM 1320 C C . LEU A 1 559 ? 157.583 133.761 181.959 1.00 48.07 559 LEU B C 1
ATOM 1321 O O . LEU A 1 559 ? 157.665 133.956 180.754 1.00 52.36 559 LEU B O 1
ATOM 1326 N N . ILE A 1 560 ? 156.594 133.075 182.509 1.00 45.29 560 ILE B N 1
ATOM 1327 C CA . ILE A 1 560 ? 155.544 132.528 181.677 1.00 42.43 560 ILE B CA 1
ATOM 1328 C C . ILE A 1 560 ? 154.805 133.668 181.050 1.00 43.45 560 ILE B C 1
ATOM 1329 O O . ILE A 1 560 ? 154.479 133.616 179.867 1.00 49.66 560 ILE B O 1
ATOM 1334 N N . VAL A 1 561 ? 154.517 134.700 181.815 1.00 40.55 561 VAL B N 1
ATOM 1335 C CA . VAL A 1 561 ? 153.844 135.812 181.218 1.00 38.32 561 VAL B CA 1
ATOM 1336 C C . VAL A 1 561 ? 154.690 136.488 180.160 1.00 44.75 561 VAL B C 1
ATOM 1337 O O . VAL A 1 561 ? 154.161 136.813 179.097 1.00 50.08 561 VAL B O 1
ATOM 1341 N N . LEU A 1 562 ? 155.984 136.709 180.400 1.00 46.23 562 LEU B N 1
ATOM 1342 C CA . LEU A 1 562 ? 156.792 137.342 179.359 1.00 46.51 562 LEU B CA 1
ATOM 1343 C C . LEU A 1 562 ? 156.888 136.465 178.107 1.00 44.27 562 LEU B C 1
ATOM 1344 O O . LEU A 1 562 ? 156.880 136.983 176.988 1.00 46.42 562 LEU B O 1
ATOM 1349 N N . LEU A 1 563 ? 156.942 135.150 178.285 1.00 43.11 563 LEU B N 1
ATOM 1350 C CA . LEU A 1 563 ? 157.003 134.214 177.183 1.00 37.68 563 LEU B CA 1
ATOM 1351 C C . LEU A 1 563 ? 155.766 134.297 176.326 1.00 39.99 563 LEU B C 1
ATOM 1352 O O . LEU A 1 563 ? 155.862 134.374 175.096 1.00 43.76 563 LEU B O 1
ATOM 1357 N N . SER A 1 564 ? 154.593 134.308 176.954 1.00 42.21 564 SER B N 1
ATOM 1358 C CA . SER A 1 564 ? 153.370 134.404 176.195 1.00 38.45 564 SER B CA 1
ATOM 1359 C C . SER A 1 564 ? 153.236 135.746 175.526 1.00 41.18 564 SER B C 1
ATOM 1360 O O . SER A 1 564 ? 152.751 135.828 174.395 1.00 45.46 564 SER B O 1
ATOM 1363 N N . SER A 1 565 ? 153.686 136.800 176.177 1.00 36.18 565 SER B N 1
ATOM 1364 C CA . SER A 1 565 ? 153.587 138.107 175.582 1.00 35.80 565 SER B CA 1
ATOM 1365 C C . SER A 1 565 ? 154.402 138.192 174.301 1.00 39.79 565 SER B C 1
ATOM 1366 O O . SER A 1 565 ? 153.916 138.681 173.269 1.00 43.41 565 SER B O 1
ATOM 1369 N N . GLN A 1 566 ? 155.629 137.680 174.326 1.00 41.22 566 GLN B N 1
ATOM 1370 C CA . GLN A 1 566 ? 156.455 137.737 173.137 1.00 37.92 566 GLN B CA 1
ATOM 1371 C C . GLN A 1 566 ? 155.897 136.875 172.024 1.00 37.79 566 GLN B C 1
ATOM 1372 O O . GLN A 1 566 ? 156.015 137.234 170.851 1.00 40.27 566 GLN B O 1
ATOM 1378 N N . LEU A 1 567 ? 155.289 135.744 172.367 1.00 40.01 567 LEU B N 1
ATOM 1379 C CA . LEU A 1 567 ? 154.705 134.893 171.355 1.00 33.39 567 LEU B CA 1
ATOM 1380 C C . LEU A 1 567 ? 153.585 135.578 170.644 1.00 29.15 567 LEU B C 1
ATOM 1381 O O . LEU A 1 567 ? 153.450 135.442 169.430 1.00 38.15 567 LEU B O 1
ATOM 1386 N N . VAL A 1 568 ? 152.775 136.306 171.367 1.00 31.58 568 VAL B N 1
ATOM 1387 C CA . VAL A 1 568 ? 151.710 137.018 170.721 1.00 33.40 568 VAL B CA 1
ATOM 1388 C C . VAL A 1 568 ? 152.264 138.054 169.760 1.00 34.97 568 VAL B C 1
ATOM 1389 O O . VAL A 1 568 ? 151.717 138.221 168.669 1.00 39.12 568 VAL B O 1
ATOM 1393 N N . VAL A 1 569 ? 153.319 138.766 170.143 1.00 33.73 569 VAL B N 1
ATOM 1394 C CA . VAL A 1 569 ? 153.902 139.729 169.220 1.00 30.62 569 VAL B CA 1
ATOM 1395 C C . VAL A 1 569 ? 154.424 139.029 167.975 1.00 34.17 569 VAL B C 1
ATOM 1396 O O . VAL A 1 569 ? 154.273 139.547 166.867 1.00 38.63 569 VAL B O 1
ATOM 1400 N N . ALA A 1 570 ? 155.086 137.891 168.130 1.00 34.11 570 ALA B N 1
ATOM 1401 C CA . ALA A 1 570 ? 155.563 137.188 166.963 1.00 25.33 570 ALA B CA 1
ATOM 1402 C C . ALA A 1 570 ? 154.420 136.778 166.067 1.00 24.88 570 ALA B C 1
ATOM 1403 O O . ALA A 1 570 ? 154.535 136.854 164.853 1.00 31.20 570 ALA B O 1
ATOM 1405 N N . ALA A 1 571 ? 153.309 136.348 166.635 1.00 27.90 571 ALA B N 1
ATOM 1406 C CA . ALA A 1 571 ? 152.193 135.973 165.804 1.00 27.84 571 ALA B CA 1
ATOM 1407 C C . ALA A 1 571 ? 151.673 137.155 165.052 1.00 29.88 571 ALA B C 1
ATOM 1408 O O . ALA A 1 571 ? 151.389 137.079 163.861 1.00 38.05 571 ALA B O 1
ATOM 1410 N N . PHE A 1 572 ? 151.642 138.288 165.700 1.00 34.15 572 PHE B N 1
ATOM 1411 C CA . PHE A 1 572 ? 151.164 139.482 165.056 1.00 36.52 572 PHE B CA 1
ATOM 1412 C C . PHE A 1 572 ? 151.965 139.769 163.802 1.00 33.58 572 PHE B C 1
ATOM 1413 O O . PHE A 1 572 ? 151.406 140.050 162.743 1.00 41.61 572 PHE B O 1
ATOM 1421 N N . ILE A 1 573 ? 153.279 139.702 163.919 1.00 31.55 573 ILE B N 1
ATOM 1422 C CA . ILE A 1 573 ? 154.143 140.018 162.806 1.00 26.15 573 ILE B CA 1
ATOM 1423 C C . ILE A 1 573 ? 154.250 138.937 161.726 1.00 31.43 573 ILE B C 1
ATOM 1424 O O . ILE A 1 573 ? 154.224 139.250 160.538 1.00 33.94 573 ILE B O 1
ATOM 1429 N N . PHE A 1 574 ? 154.435 137.675 162.113 1.00 33.47 574 PHE B N 1
ATOM 1430 C CA . PHE A 1 574 ? 154.677 136.611 161.144 1.00 26.33 574 PHE B CA 1
ATOM 1431 C C . PHE A 1 574 ? 153.502 135.683 160.908 1.00 27.70 574 PHE B C 1
ATOM 1432 O O . PHE A 1 574 ? 153.602 134.732 160.125 1.00 30.39 574 PHE B O 1
ATOM 1440 N N . GLY A 1 575 ? 152.359 135.997 161.492 1.00 29.27 575 GLY B N 1
ATOM 1441 C CA . GLY A 1 575 ? 151.166 135.195 161.368 1.00 30.10 575 GLY B CA 1
ATOM 1442 C C . GLY A 1 575 ? 150.755 135.014 159.930 1.00 29.06 575 GLY B C 1
ATOM 1443 O O . GLY A 1 575 ? 150.258 133.952 159.572 1.00 34.12 575 GLY B O 1
ATOM 1444 N N . ASN A 1 576 ? 151.010 136.003 159.089 1.00 28.55 576 ASN B N 1
ATOM 1445 C CA . ASN A 1 576 ? 150.650 135.912 157.692 1.00 27.60 576 ASN B CA 1
ATOM 1446 C C . ASN A 1 576 ? 151.460 134.874 156.941 1.00 26.06 576 ASN B C 1
ATOM 1447 O O . ASN A 1 576 ? 151.011 134.363 155.906 1.00 31.81 576 ASN B O 1
ATOM 1452 N N . THR A 1 577 ? 152.663 134.572 157.404 1.00 23.44 577 THR B N 1
ATOM 1453 C CA . THR A 1 577 ? 153.423 133.568 156.711 1.00 21.05 577 THR B CA 1
ATOM 1454 C C . THR A 1 577 ? 152.838 132.241 157.097 1.00 25.65 577 THR B C 1
ATOM 1455 O O . THR A 1 577 ? 152.703 131.348 156.259 1.00 29.72 577 THR B O 1
ATOM 1459 N N . CYS A 1 578 ? 152.475 132.104 158.368 1.00 28.17 578 CYS B N 1
ATOM 1460 C CA . CYS A 1 578 ? 151.893 130.860 158.835 1.00 23.33 578 CYS B CA 1
ATOM 1461 C C . CYS A 1 578 ? 150.560 130.586 158.159 1.00 23.22 578 CYS B C 1
ATOM 1462 O O . CYS A 1 578 ? 150.251 129.429 157.875 1.00 26.37 578 CYS B O 1
ATOM 1465 N N . LYS A 1 579 ? 149.779 131.635 157.880 1.00 23.99 579 LYS B N 1
ATOM 1466 C CA . LYS A 1 579 ? 148.518 131.442 157.189 1.00 20.25 579 LYS B CA 1
ATOM 1467 C C . LYS A 1 579 ? 148.786 130.840 155.840 1.00 23.95 579 LYS B C 1
ATOM 1468 O O . LYS A 1 579 ? 148.115 129.891 155.448 1.00 26.67 579 LYS B O 1
ATOM 1474 N N . THR A 1 580 ? 149.814 131.337 155.150 1.00 26.33 580 THR B N 1
ATOM 1475 C CA . THR A 1 580 ? 150.160 130.827 153.834 1.00 17.96 580 THR B CA 1
ATOM 1476 C C . THR A 1 580 ? 150.577 129.381 153.881 1.00 15.47 580 THR B C 1
ATOM 1477 O O . THR A 1 580 ? 150.162 128.589 153.033 1.00 23.62 580 THR B O 1
ATOM 1481 N N . ILE A 1 581 ? 151.372 129.016 154.863 1.00 16.16 581 ILE B N 1
ATOM 1482 C CA . ILE A 1 581 ? 151.824 127.652 154.954 1.00 13.12 581 ILE B CA 1
ATOM 1483 C C . ILE A 1 581 ? 150.640 126.759 155.171 1.00 16.12 581 ILE B C 1
ATOM 1484 O O . ILE A 1 581 ? 150.523 125.715 154.533 1.00 20.87 581 ILE B O 1
ATOM 1489 N N . PHE A 1 582 ? 149.757 127.147 156.070 1.00 21.32 582 PHE B N 1
ATOM 1490 C CA . PHE A 1 582 ? 148.601 126.343 156.374 1.00 16.57 582 PHE B CA 1
ATOM 1491 C C . PHE A 1 582 ? 147.690 126.183 155.170 1.00 17.02 582 PHE B C 1
ATOM 1492 O O . PHE A 1 582 ? 147.189 125.088 154.912 1.00 21.07 582 PHE B O 1
ATOM 1500 N N . GLU A 1 583 ? 147.442 127.249 154.431 1.00 15.45 583 GLU B N 1
ATOM 1501 C CA . GLU A 1 583 ? 146.598 127.129 153.264 1.00 13.89 583 GLU B CA 1
ATOM 1502 C C . GLU A 1 583 ? 147.210 126.191 152.247 1.00 13.59 583 GLU B C 1
ATOM 1503 O O . GLU A 1 583 ? 146.490 125.436 151.596 1.00 17.44 583 GLU B O 1
ATOM 1509 N N . ALA A 1 584 ? 148.530 126.232 152.088 1.00 14.69 584 ALA B N 1
ATOM 1510 C CA . ALA A 1 584 ? 149.188 125.337 151.164 1.00 10.75 584 ALA B CA 1
ATOM 1511 C C . ALA A 1 584 ? 148.999 123.891 151.593 1.00 10.04 584 ALA B C 1
ATOM 1512 O O . ALA A 1 584 ? 148.818 123.023 150.744 1.00 15.41 584 ALA B O 1
ATOM 1514 N N . ILE A 1 585 ? 148.984 123.634 152.900 1.00 12.56 585 ILE B N 1
ATOM 1515 C CA . ILE A 1 585 ? 148.746 122.298 153.422 1.00 9.10 585 ILE B CA 1
ATOM 1516 C C . ILE A 1 585 ? 147.347 121.854 153.055 1.00 10.02 585 ILE B C 1
ATOM 1517 O O . ILE A 1 585 ? 147.152 120.716 152.655 1.00 13.70 585 ILE B O 1
ATOM 1522 N N . ILE A 1 586 ? 146.365 122.719 153.187 1.00 13.68 586 ILE B N 1
ATOM 1523 C CA . ILE A 1 586 ? 145.011 122.347 152.800 1.00 10.43 586 ILE B CA 1
ATOM 1524 C C . ILE A 1 586 ? 144.938 122.047 151.313 1.00 10.43 586 ILE B C 1
ATOM 1525 O O . ILE A 1 586 ? 144.347 121.054 150.898 1.00 14.80 586 ILE B O 1
ATOM 1530 N N . PHE A 1 587 ? 145.548 122.866 150.487 1.00 11.03 587 PHE B N 1
ATOM 1531 C CA . PHE A 1 587 ? 145.524 122.606 149.062 1.00 8.03 587 PHE B CA 1
ATOM 1532 C C . PHE A 1 587 ? 146.100 121.244 148.720 1.00 8.43 587 PHE B C 1
ATOM 1533 O O . PHE A 1 587 ? 145.502 120.459 147.980 1.00 13.43 587 PHE B O 1
ATOM 1541 N N . VAL A 1 588 ? 147.267 120.941 149.256 1.00 11.27 588 VAL B N 1
ATOM 1542 C CA . VAL A 1 588 ? 147.915 119.687 148.954 1.00 6.44 588 VAL B CA 1
ATOM 1543 C C . VAL A 1 588 ? 147.219 118.470 149.522 1.00 9.95 588 VAL B C 1
ATOM 1544 O O . VAL A 1 588 ? 147.121 117.459 148.836 1.00 16.64 588 VAL B O 1
ATOM 1548 N N . PHE A 1 589 ? 146.770 118.519 150.769 1.00 10.63 589 PHE B N 1
ATOM 1549 C CA . PHE A 1 589 ? 146.212 117.330 151.364 1.00 7.30 589 PHE B CA 1
ATOM 1550 C C . PHE A 1 589 ? 144.707 117.219 151.394 1.00 6.62 589 PHE B C 1
ATOM 1551 O O . PHE A 1 589 ? 144.200 116.117 151.564 1.00 16.00 589 PHE B O 1
ATOM 1559 N N . VAL A 1 590 ? 143.967 118.301 151.236 1.00 9.26 590 VAL B N 1
ATOM 1560 C CA . VAL A 1 590 ? 142.523 118.194 151.297 1.00 5.63 590 VAL B CA 1
ATOM 1561 C C . VAL A 1 590 ? 141.908 118.385 149.942 1.00 8.07 590 VAL B C 1
ATOM 1562 O O . VAL A 1 590 ? 141.164 117.533 149.489 1.00 17.88 590 VAL B O 1
ATOM 1566 N N . MET A 1 591 ? 142.216 119.493 149.284 1.00 11.10 591 MET B N 1
ATOM 1567 C CA . MET A 1 591 ? 141.601 119.763 147.993 1.00 5.72 591 MET B CA 1
ATOM 1568 C C . MET A 1 591 ? 142.122 118.755 146.991 1.00 11.59 591 MET B C 1
ATOM 1569 O O . MET A 1 591 ? 141.361 118.127 146.263 1.00 20.87 591 MET B O 1
ATOM 1574 N N . HIS A 1 592 ? 143.436 118.583 146.990 1.00 13.61 592 HIS B N 1
ATOM 1575 C CA . HIS A 1 592 ? 144.154 117.595 146.201 1.00 9.11 592 HIS B CA 1
ATOM 1576 C C . HIS A 1 592 ? 143.757 117.466 144.733 1.00 12.23 592 HIS B C 1
ATOM 1577 O O . HIS A 1 592 ? 143.395 116.370 144.301 1.00 18.03 592 HIS B O 1
ATOM 1584 N N . PRO A 1 593 ? 143.885 118.525 143.913 1.00 12.85 593 PRO B N 1
ATOM 1585 C CA . PRO A 1 593 ? 143.529 118.577 142.502 1.00 9.76 593 PRO B CA 1
ATOM 1586 C C . PRO A 1 593 ? 144.368 117.709 141.572 1.00 12.54 593 PRO B C 1
ATOM 1587 O O . PRO A 1 593 ? 143.974 117.483 140.430 1.00 14.99 593 PRO B O 1
ATOM 1591 N N . PHE A 1 594 ? 145.537 117.275 142.021 1.00 14.15 594 PHE B N 1
ATOM 1592 C CA . PHE A 1 594 ? 146.414 116.447 141.205 1.00 12.07 594 PHE B CA 1
ATOM 1593 C C . PHE A 1 594 ? 147.417 115.643 141.977 1.00 15.82 594 PHE B C 1
ATOM 1594 O O . PHE A 1 594 ? 147.786 116.007 143.090 1.00 23.62 594 PHE B O 1
ATOM 1602 N N . ASP A 1 595 ? 147.950 114.608 141.326 1.00 19.34 595 ASP B N 1
ATOM 1603 C CA . ASP A 1 595 ? 149.046 113.824 141.868 1.00 20.97 595 ASP B CA 1
ATOM 1604 C C . ASP A 1 595 ? 150.258 113.883 140.962 1.00 20.39 595 ASP B C 1
ATOM 1605 O O . ASP A 1 595 ? 150.209 114.449 139.867 1.00 21.75 595 ASP B O 1
ATOM 1610 N N . VAL A 1 596 ? 151.332 113.232 141.371 1.00 24.40 596 VAL B N 1
ATOM 1611 C CA . VAL A 1 596 ? 152.533 113.238 140.564 1.00 17.99 596 VAL B CA 1
ATOM 1612 C C . VAL A 1 596 ? 152.353 112.408 139.326 1.00 19.60 596 VAL B C 1
ATOM 1613 O O . VAL A 1 596 ? 151.873 111.284 139.378 1.00 31.71 596 VAL B O 1
ATOM 1617 N N . GLY A 1 597 ? 152.720 112.983 138.194 1.00 16.42 597 GLY B N 1
ATOM 1618 C CA . GLY A 1 597 ? 152.604 112.359 136.904 1.00 12.33 597 GLY B CA 1
ATOM 1619 C C . GLY A 1 597 ? 151.358 112.765 136.140 1.00 13.88 597 GLY B C 1
ATOM 1620 O O . GLY A 1 597 ? 151.231 112.431 134.962 1.00 22.99 597 GLY B O 1
ATOM 1621 N N . ASP A 1 598 ? 150.427 113.452 136.777 1.00 17.27 598 ASP B N 1
ATOM 1622 C CA . ASP A 1 598 ? 149.231 113.855 136.067 1.00 13.36 598 ASP B CA 1
ATOM 1623 C C . ASP A 1 598 ? 149.529 114.989 135.119 1.00 14.01 598 ASP B C 1
ATOM 1624 O O . ASP A 1 598 ? 150.330 115.865 135.443 1.00 18.96 598 ASP B O 1
ATOM 1629 N N . ARG A 1 599 ? 148.876 115.019 133.968 1.00 14.74 599 ARG B N 1
ATOM 1630 C CA . ARG A 1 599 ? 149.017 116.157 133.083 1.00 12.89 599 ARG B CA 1
ATOM 1631 C C . ARG A 1 599 ? 147.851 117.088 133.373 1.00 15.75 599 ARG B C 1
ATOM 1632 O O . ARG A 1 599 ? 146.692 116.693 133.244 1.00 18.34 599 ARG B O 1
ATOM 1640 N N . CYS A 1 600 ? 148.175 118.284 133.833 1.00 18.40 600 CYS B N 1
ATOM 1641 C CA . CYS A 1 600 ? 147.229 119.285 134.291 1.00 12.88 600 CYS B CA 1
ATOM 1642 C C . CYS A 1 600 ? 147.217 120.519 133.437 1.00 11.76 600 CYS B C 1
ATOM 1643 O O . CYS A 1 600 ? 148.175 120.790 132.725 1.00 19.49 600 CYS B O 1
ATOM 1646 N N . VAL A 1 601 ? 146.135 121.274 133.469 1.00 17.08 601 VAL B N 1
ATOM 1647 C CA . VAL A 1 601 ? 146.124 122.489 132.685 1.00 12.75 601 VAL B CA 1
ATOM 1648 C C . VAL A 1 601 ? 145.937 123.702 133.577 1.00 17.03 601 VAL B C 1
ATOM 1649 O O . VAL A 1 601 ? 144.918 123.843 134.257 1.00 19.83 601 VAL B O 1
ATOM 1653 N N . ILE A 1 602 ? 146.928 124.577 133.595 1.00 20.40 602 ILE B N 1
ATOM 1654 C CA . ILE A 1 602 ? 146.870 125.761 134.441 1.00 16.59 602 ILE B CA 1
ATOM 1655 C C . ILE A 1 602 ? 147.030 127.003 133.596 1.00 18.68 602 ILE B C 1
ATOM 1656 O O . ILE A 1 602 ? 148.046 127.188 132.947 1.00 26.52 602 ILE B O 1
ATOM 1661 N N . ASP A 1 603 ? 146.029 127.866 133.581 1.00 21.12 603 ASP B N 1
ATOM 1662 C CA . ASP A 1 603 ? 146.050 129.079 132.767 1.00 25.21 603 ASP B CA 1
ATOM 1663 C C . ASP A 1 603 ? 146.359 128.791 131.303 1.00 25.33 603 ASP B C 1
ATOM 1664 O O . ASP A 1 603 ? 147.082 129.530 130.642 1.00 28.66 603 ASP B O 1
ATOM 1669 N N . GLY A 1 604 ? 145.819 127.695 130.803 1.00 24.99 604 GLY B N 1
ATOM 1670 C CA . GLY A 1 604 ? 145.995 127.287 129.418 1.00 23.95 604 GLY B CA 1
ATOM 1671 C C . GLY A 1 604 ? 147.278 126.497 129.143 1.00 22.94 604 GLY B C 1
ATOM 1672 O O . GLY A 1 604 ? 147.470 126.014 128.026 1.00 27.19 604 GLY B O 1
ATOM 1673 N N . ASN A 1 605 ? 148.139 126.360 130.139 1.00 23.21 605 ASN B N 1
ATOM 1674 C CA . ASN A 1 605 ? 149.401 125.671 129.988 1.00 20.27 605 ASN B CA 1
ATOM 1675 C C . ASN A 1 605 ? 149.297 124.226 130.373 1.00 20.62 605 ASN B C 1
ATOM 1676 O O . ASN A 1 605 ? 148.934 123.892 131.500 1.00 22.72 605 ASN B O 1
ATOM 1681 N N . LYS A 1 606 ? 149.580 123.354 129.435 1.00 19.75 606 LYS B N 1
ATOM 1682 C CA . LYS A 1 606 ? 149.469 121.940 129.699 1.00 16.94 606 LYS B CA 1
ATOM 1683 C C . LYS A 1 606 ? 150.785 121.496 130.272 1.00 14.22 606 LYS B C 1
ATOM 1684 O O . LYS A 1 606 ? 151.809 121.597 129.605 1.00 22.59 606 LYS B O 1
ATOM 1690 N N . MET A 1 607 ? 150.773 121.051 131.516 1.00 16.09 607 MET B N 1
ATOM 1691 C CA . MET A 1 607 ? 152.006 120.711 132.197 1.00 13.96 607 MET B CA 1
ATOM 1692 C C . MET A 1 607 ? 151.923 119.423 132.973 1.00 13.25 607 MET B C 1
ATOM 1693 O O . MET A 1 607 ? 150.883 119.073 133.516 1.00 20.01 607 MET B O 1
ATOM 1698 N N . LEU A 1 608 ? 153.023 118.736 133.076 1.00 14.55 608 LEU B N 1
ATOM 1699 C CA . LEU A 1 608 ? 153.048 117.498 133.812 1.00 11.29 608 LEU B CA 1
ATOM 1700 C C . LEU A 1 608 ? 153.513 117.744 135.235 1.00 11.46 608 LEU B C 1
ATOM 1701 O O . LEU A 1 608 ? 154.468 118.474 135.451 1.00 16.94 608 LEU B O 1
ATOM 1706 N N . VAL A 1 609 ? 152.881 117.136 136.226 1.00 13.50 609 VAL B N 1
ATOM 1707 C CA . VAL A 1 609 ? 153.349 117.359 137.593 1.00 11.45 609 VAL B CA 1
ATOM 1708 C C . VAL A 1 609 ? 154.542 116.489 137.865 1.00 10.65 609 VAL B C 1
ATOM 1709 O O . VAL A 1 609 ? 154.433 115.269 137.834 1.00 18.05 609 VAL B O 1
ATOM 1713 N N . GLU A 1 610 ? 155.673 117.092 138.180 1.00 13.37 610 GLU B N 1
ATOM 1714 C CA . GLU A 1 610 ? 156.868 116.319 138.431 1.00 11.98 610 GLU B CA 1
ATOM 1715 C C . GLU A 1 610 ? 156.972 115.957 139.889 1.00 13.88 610 GLU B C 1
ATOM 1716 O O . GLU A 1 610 ? 157.287 114.822 140.239 1.00 21.64 610 GLU B O 1
ATOM 1722 N N . GLU A 1 611 ? 156.737 116.929 140.743 1.00 14.81 611 GLU B N 1
ATOM 1723 C CA . GLU A 1 611 ? 156.789 116.676 142.170 1.00 13.05 611 GLU B CA 1
ATOM 1724 C C . GLU A 1 611 ? 155.899 117.621 142.921 1.00 11.95 611 GLU B C 1
ATOM 1725 O O . GLU A 1 611 ? 155.610 118.728 142.471 1.00 15.65 611 GLU B O 1
ATOM 1731 N N . MET A 1 612 ? 155.482 117.199 144.097 1.00 17.05 612 MET B N 1
ATOM 1732 C CA . MET A 1 612 ? 154.668 118.029 144.953 1.00 13.76 612 MET B CA 1
ATOM 1733 C C . MET A 1 612 ? 155.325 118.232 146.283 1.00 16.18 612 MET B C 1
ATOM 1734 O O . MET A 1 612 ? 155.818 117.280 146.883 1.00 23.40 612 MET B O 1
ATOM 1739 N N . ASN A 1 613 ? 155.250 119.441 146.796 1.00 16.44 613 ASN B N 1
ATOM 1740 C CA . ASN A 1 613 ? 155.773 119.729 148.102 1.00 13.15 613 ASN B CA 1
ATOM 1741 C C . ASN A 1 613 ? 154.745 120.585 148.797 1.00 12.29 613 ASN B C 1
ATOM 1742 O O . ASN A 1 613 ? 153.759 120.987 148.176 1.00 16.64 613 ASN B O 1
ATOM 1747 N N . ILE A 1 614 ? 154.998 120.937 150.040 1.00 16.61 614 ILE B N 1
ATOM 1748 C CA . ILE A 1 614 ? 154.064 121.793 150.744 1.00 11.01 614 ILE B CA 1
ATOM 1749 C C . ILE A 1 614 ? 154.045 123.208 150.244 1.00 9.26 614 ILE B C 1
ATOM 1750 O O . ILE A 1 614 ? 152.987 123.795 150.148 1.00 16.91 614 ILE B O 1
ATOM 1755 N N . LEU A 1 615 ? 155.179 123.817 149.992 1.00 10.03 615 LEU B N 1
ATOM 1756 C CA . LEU A 1 615 ? 155.131 125.202 149.565 1.00 9.70 615 LEU B CA 1
ATOM 1757 C C . LEU A 1 615 ? 155.098 125.405 148.078 1.00 9.89 615 LEU B C 1
ATOM 1758 O O . LEU A 1 615 ? 154.726 126.484 147.618 1.00 12.68 615 LEU B O 1
ATOM 1763 N N . THR A 1 616 ? 155.511 124.417 147.313 1.00 13.83 616 THR B N 1
ATOM 1764 C CA . THR A 1 616 ? 155.591 124.578 145.877 1.00 11.13 616 THR B CA 1
ATOM 1765 C C . THR A 1 616 ? 155.268 123.311 145.114 1.00 13.17 616 THR B C 1
ATOM 1766 O O . THR A 1 616 ? 155.452 122.210 145.638 1.00 16.58 616 THR B O 1
ATOM 1770 N N . THR A 1 617 ? 154.816 123.471 143.879 1.00 11.83 617 THR B N 1
ATOM 1771 C CA . THR A 1 617 ? 154.584 122.358 142.964 1.00 12.18 617 THR B CA 1
ATOM 1772 C C . THR A 1 617 ? 155.462 122.543 141.748 1.00 12.24 617 THR B C 1
ATOM 1773 O O . THR A 1 617 ? 155.572 123.644 141.200 1.00 16.12 617 THR B O 1
ATOM 1777 N N . VAL A 1 618 ? 156.118 121.474 141.333 1.00 13.43 618 VAL B N 1
ATOM 1778 C CA . VAL A 1 618 ? 157.011 121.559 140.208 1.00 9.84 618 VAL B CA 1
ATOM 1779 C C . VAL A 1 618 ? 156.411 120.865 139.016 1.00 11.83 618 VAL B C 1
ATOM 1780 O O . VAL A 1 618 ? 156.044 119.693 139.093 1.00 16.02 618 VAL B O 1
ATOM 1784 N N . PHE A 1 619 ? 156.320 121.593 137.918 1.00 14.29 619 PHE B N 1
ATOM 1785 C CA . PHE A 1 619 ? 155.717 121.118 136.690 1.00 11.21 619 PHE B CA 1
ATOM 1786 C C . PHE A 1 619 ? 156.651 121.129 135.492 1.00 12.97 619 PHE B C 1
ATOM 1787 O O . PHE A 1 619 ? 157.557 121.944 135.410 1.00 15.56 619 PHE B O 1
ATOM 1795 N N . LEU A 1 620 ? 156.412 120.267 134.524 1.00 14.51 620 LEU B N 1
ATOM 1796 C CA . LEU A 1 620 ? 157.146 120.324 133.266 1.00 10.87 620 LEU B CA 1
ATOM 1797 C C . LEU A 1 620 ? 156.261 120.796 132.143 1.00 12.26 620 LEU B C 1
ATOM 1798 O O . LEU A 1 620 ? 155.196 120.237 131.887 1.00 19.11 620 LEU B O 1
ATOM 1803 N N . LYS A 1 621 ? 156.708 121.802 131.432 1.00 11.94 621 LYS B N 1
ATOM 1804 C CA . LYS A 1 621 ? 155.924 122.300 130.318 1.00 11.64 621 LYS B CA 1
ATOM 1805 C C . LYS A 1 621 ? 156.050 121.371 129.143 1.00 17.03 621 LYS B C 1
ATOM 1806 O O . LYS A 1 621 ? 156.785 120.392 129.187 1.00 19.48 621 LYS B O 1
ATOM 1812 N N . TRP A 1 622 ? 155.312 121.623 128.074 1.00 16.74 622 TRP B N 1
ATOM 1813 C CA . TRP A 1 622 ? 155.386 120.733 126.925 1.00 15.25 622 TRP B CA 1
ATOM 1814 C C . TRP A 1 622 ? 156.803 120.570 126.375 1.00 19.06 622 TRP B C 1
ATOM 1815 O O . TRP A 1 622 ? 157.125 119.531 125.794 1.00 21.93 622 TRP B O 1
ATOM 1826 N N . ASP A 1 623 ? 157.663 121.580 126.541 1.00 19.14 623 ASP B N 1
ATOM 1827 C CA . ASP A 1 623 ? 159.014 121.522 126.038 1.00 11.47 623 ASP B CA 1
ATOM 1828 C C . ASP A 1 623 ? 159.972 121.070 127.109 1.00 13.03 623 ASP B C 1
ATOM 1829 O O . ASP A 1 623 ? 161.180 121.089 126.912 1.00 18.59 623 ASP B O 1
ATOM 1834 N N . LYS A 1 624 ? 159.433 120.593 128.212 1.00 15.02 624 LYS B N 1
ATOM 1835 C CA . LYS A 1 624 ? 160.111 120.094 129.386 1.00 13.39 624 LYS B CA 1
ATOM 1836 C C . LYS A 1 624 ? 160.862 121.111 130.216 1.00 14.09 624 LYS B C 1
ATOM 1837 O O . LYS A 1 624 ? 161.702 120.733 131.028 1.00 17.33 624 LYS B O 1
ATOM 1843 N N . GLU A 1 625 ? 160.533 122.383 130.091 1.00 16.36 625 GLU B N 1
ATOM 1844 C CA . GLU A 1 625 ? 161.088 123.353 131.015 1.00 15.03 625 GLU B CA 1
ATOM 1845 C C . GLU A 1 625 ? 160.532 123.055 132.395 1.00 16.70 625 GLU B C 1
ATOM 1846 O O . GLU A 1 625 ? 159.327 122.843 132.544 1.00 19.05 625 GLU B O 1
ATOM 1852 N N . LYS A 1 626 ? 161.380 123.065 133.410 1.00 13.71 626 LYS B N 1
ATOM 1853 C CA . LYS A 1 626 ? 160.938 122.845 134.777 1.00 8.46 626 LYS B CA 1
ATOM 1854 C C . LYS A 1 626 ? 160.459 124.138 135.386 1.00 12.00 626 LYS B C 1
ATOM 1855 O O . LYS A 1 626 ? 161.187 125.122 135.426 1.00 16.56 626 LYS B O 1
ATOM 1861 N N . VAL A 1 627 ? 159.230 124.144 135.872 1.00 15.49 627 VAL B N 1
ATOM 1862 C CA . VAL A 1 627 ? 158.604 125.331 136.424 1.00 10.30 627 VAL B CA 1
ATOM 1863 C C . VAL A 1 627 ? 158.153 125.192 137.850 1.00 11.34 627 VAL B C 1
ATOM 1864 O O . VAL A 1 627 ? 157.428 124.268 138.202 1.00 15.33 627 VAL B O 1
ATOM 1868 N N . TYR A 1 628 ? 158.549 126.142 138.667 1.00 13.47 628 TYR B N 1
ATOM 1869 C CA . TYR A 1 628 ? 158.185 126.156 140.064 1.00 9.63 628 TYR B CA 1
ATOM 1870 C C . TYR A 1 628 ? 157.057 127.125 140.395 1.00 11.63 628 TYR B C 1
ATOM 1871 O O . TYR A 1 628 ? 157.232 128.337 140.297 1.00 15.79 628 TYR B O 1
ATOM 1880 N N . TYR A 1 629 ? 155.907 126.592 140.811 1.00 11.89 629 TYR B N 1
ATOM 1881 C CA . TYR A 1 629 ? 154.757 127.400 141.210 1.00 10.54 629 TYR B CA 1
ATOM 1882 C C . TYR A 1 629 ? 154.585 127.426 142.699 1.00 12.91 629 TYR B C 1
ATOM 1883 O O . TYR A 1 629 ? 154.599 126.375 143.327 1.00 15.56 629 TYR B O 1
ATOM 1892 N N . PRO A 1 630 ? 154.419 128.567 143.333 1.00 10.90 630 PRO B N 1
ATOM 1893 C CA . PRO A 1 630 ? 154.068 128.632 144.710 1.00 11.47 630 PRO B CA 1
ATOM 1894 C C . PRO A 1 630 ? 152.715 127.975 144.881 1.00 11.24 630 PRO B C 1
ATOM 1895 O O . PRO A 1 630 ? 151.807 128.256 144.097 1.00 14.99 630 PRO B O 1
ATOM 1899 N N . ASN A 1 631 ? 152.516 127.216 145.943 1.00 12.30 631 ASN B N 1
ATOM 1900 C CA . ASN A 1 631 ? 151.201 126.647 146.131 1.00 6.53 631 ASN B CA 1
ATOM 1901 C C . ASN A 1 631 ? 150.231 127.738 146.460 1.00 11.23 631 ASN B C 1
ATOM 1902 O O . ASN A 1 631 ? 149.068 127.667 146.085 1.00 16.04 631 ASN B O 1
ATOM 1907 N N . SER A 1 632 ? 150.709 128.826 147.038 1.00 14.28 632 SER B N 1
ATOM 1908 C CA . SER A 1 632 ? 149.853 129.933 147.383 1.00 8.55 632 SER B CA 1
ATOM 1909 C C . SER A 1 632 ? 149.194 130.576 146.178 1.00 10.57 632 SER B C 1
ATOM 1910 O O . SER A 1 632 ? 148.198 131.274 146.341 1.00 17.02 632 SER B O 1
ATOM 1913 N N . ILE A 1 633 ? 149.716 130.373 144.969 1.00 13.37 633 ILE B N 1
ATOM 1914 C CA . ILE A 1 633 ? 149.046 130.937 143.816 1.00 9.83 633 ILE B CA 1
ATOM 1915 C C . ILE A 1 633 ? 148.194 129.837 143.185 1.00 13.08 633 ILE B C 1
ATOM 1916 O O . ILE A 1 633 ? 147.113 130.098 142.683 1.00 16.59 633 ILE B O 1
ATOM 1921 N N . LEU A 1 634 ? 148.635 128.573 143.248 1.00 14.09 634 LEU B N 1
ATOM 1922 C CA . LEU A 1 634 ? 147.815 127.500 142.676 1.00 11.21 634 LEU B CA 1
ATOM 1923 C C . LEU A 1 634 ? 146.503 127.359 143.420 1.00 12.89 634 LEU B C 1
ATOM 1924 O O . LEU A 1 634 ? 145.481 127.009 142.831 1.00 18.05 634 LEU B O 1
ATOM 1929 N N . CYS A 1 635 ? 146.504 127.713 144.693 1.00 13.97 635 CYS B N 1
ATOM 1930 C CA . CYS A 1 635 ? 145.327 127.660 145.536 1.00 9.95 635 CYS B CA 1
ATOM 1931 C C . CYS A 1 635 ? 144.210 128.550 145.041 1.00 10.92 635 CYS B C 1
ATOM 1932 O O . CYS A 1 635 ? 143.087 128.437 145.522 1.00 19.26 635 CYS B O 1
ATOM 1935 N N . THR A 1 636 ? 144.500 129.476 144.139 1.00 11.86 636 THR B N 1
ATOM 1936 C CA . THR A 1 636 ? 143.493 130.368 143.638 1.00 9.37 636 THR B CA 1
ATOM 1937 C C . THR A 1 636 ? 143.237 130.169 142.155 1.00 13.28 636 THR B C 1
ATOM 1938 O O . THR A 1 636 ? 142.752 131.080 141.483 1.00 17.01 636 THR B O 1
ATOM 1942 N N . LYS A 1 637 ? 143.638 129.037 141.602 1.00 15.91 637 LYS B N 1
ATOM 1943 C CA . LYS A 1 637 ? 143.424 128.798 140.189 1.00 10.22 637 LYS B CA 1
ATOM 1944 C C . LYS A 1 637 ? 142.508 127.638 139.912 1.00 12.55 637 LYS B C 1
ATOM 1945 O O . LYS A 1 637 ? 142.414 126.702 140.701 1.00 18.29 637 LYS B O 1
ATOM 1951 N N . ALA A 1 638 ? 141.841 127.682 138.770 1.00 12.94 638 ALA B N 1
ATOM 1952 C CA . ALA A 1 638 ? 141.056 126.545 138.334 1.00 11.13 638 ALA B CA 1
ATOM 1953 C C . ALA A 1 638 ? 142.010 125.607 137.629 1.00 11.35 638 ALA B C 1
ATOM 1954 O O . ALA A 1 638 ? 142.712 126.015 136.707 1.00 17.92 638 ALA B O 1
ATOM 1956 N N . ILE A 1 639 ? 142.085 124.377 138.084 1.00 12.19 639 ILE B N 1
ATOM 1957 C CA . ILE A 1 639 ? 143.064 123.453 137.543 1.00 8.53 639 ILE B CA 1
ATOM 1958 C C . ILE A 1 639 ? 142.459 122.295 136.785 1.00 11.26 639 ILE B C 1
ATOM 1959 O O . ILE A 1 639 ? 141.677 121.521 137.337 1.00 14.92 639 ILE B O 1
ATOM 1964 N N . GLY A 1 640 ? 142.828 122.153 135.516 1.00 12.62 640 GLY B N 1
ATOM 1965 C CA . GLY A 1 640 ? 142.326 121.039 134.734 1.00 11.67 640 GLY B CA 1
ATOM 1966 C C . GLY A 1 640 ? 143.173 119.834 135.059 1.00 11.03 640 GLY B C 1
ATOM 1967 O O . GLY A 1 640 ? 144.374 119.973 135.233 1.00 18.26 640 GLY B O 1
ATOM 1968 N N . ASN A 1 641 ? 142.612 118.649 134.996 1.00 11.61 641 ASN B N 1
ATOM 1969 C CA . ASN A 1 641 ? 143.377 117.432 135.216 1.00 8.31 641 ASN B CA 1
ATOM 1970 C C . ASN A 1 641 ? 142.985 116.391 134.187 1.00 12.65 641 ASN B C 1
ATOM 1971 O O . ASN A 1 641 ? 141.897 115.827 134.256 1.00 15.27 641 ASN B O 1
ATOM 1976 N N . PHE A 1 642 ? 143.859 116.147 133.214 1.00 14.59 642 PHE B N 1
ATOM 1977 C CA . PHE A 1 642 ? 143.559 115.217 132.139 1.00 10.58 642 PHE B CA 1
ATOM 1978 C C . PHE A 1 642 ? 143.580 113.796 132.626 1.00 11.16 642 PHE B C 1
ATOM 1979 O O . PHE A 1 642 ? 142.741 112.997 132.258 1.00 17.04 642 PHE B O 1
ATOM 1987 N N . PHE A 1 643 ? 144.484 113.477 133.521 1.00 12.12 643 PHE B N 1
ATOM 1988 C CA . PHE A 1 643 ? 144.617 112.111 133.998 1.00 11.53 643 PHE B CA 1
ATOM 1989 C C . PHE A 1 643 ? 143.306 111.604 134.531 1.00 15.66 643 PHE B C 1
ATOM 1990 O O . PHE A 1 643 ? 142.917 110.463 134.301 1.00 20.15 643 PHE B O 1
ATOM 1998 N N . ARG A 1 644 ? 142.635 112.445 135.300 1.00 16.63 644 ARG B N 1
ATOM 1999 C CA . ARG A 1 644 ? 141.389 112.089 135.948 1.00 10.22 644 ARG B CA 1
ATOM 2000 C C . ARG A 1 644 ? 140.148 112.257 135.071 1.00 9.84 644 ARG B C 1
ATOM 2001 O O . ARG A 1 644 ? 139.041 111.948 135.513 1.00 18.04 644 ARG B O 1
ATOM 2009 N N . SER A 1 645 ? 140.310 112.765 133.864 1.00 11.94 645 SER B N 1
ATOM 2010 C CA . SER A 1 645 ? 139.208 113.028 132.959 1.00 11.02 645 SER B CA 1
ATOM 2011 C C . SER A 1 645 ? 138.693 111.769 132.258 1.00 15.36 645 SER B C 1
ATOM 2012 O O . SER A 1 645 ? 139.434 110.806 132.055 1.00 19.76 645 SER B O 1
ATOM 2015 N N . PRO A 1 646 ? 137.419 111.740 131.856 1.00 14.37 646 PRO B N 1
ATOM 2016 C CA . PRO A 1 646 ? 136.790 110.727 131.058 1.00 12.19 646 PRO B CA 1
ATOM 2017 C C . PRO A 1 646 ? 137.266 110.933 129.648 1.00 18.50 646 PRO B C 1
ATOM 2018 O O . PRO A 1 646 ? 137.933 111.924 129.383 1.00 19.32 646 PRO B O 1
ATOM 2022 N N . ASP A 1 647 ? 136.918 110.047 128.738 1.00 19.98 647 ASP B N 1
ATOM 2023 C CA . ASP A 1 647 ? 137.349 110.227 127.366 1.00 15.37 647 ASP B CA 1
ATOM 2024 C C . ASP A 1 647 ? 137.009 111.625 126.920 1.00 13.14 647 ASP B C 1
ATOM 2025 O O . ASP A 1 647 ? 135.893 112.096 127.134 1.00 18.83 647 ASP B O 1
ATOM 2030 N N . GLN A 1 648 ? 137.975 112.292 126.307 1.00 14.36 648 GLN B N 1
ATOM 2031 C CA . GLN A 1 648 ? 137.808 113.676 125.907 1.00 10.57 648 GLN B CA 1
ATOM 2032 C C . GLN A 1 648 ? 137.378 113.858 124.469 1.00 5.97 648 GLN B C 1
ATOM 2033 O O . GLN A 1 648 ? 137.531 112.963 123.646 1.00 15.82 648 GLN B O 1
ATOM 2039 N N . GLY A 1 649 ? 136.785 114.995 124.171 1.00 9.31 649 GLY B N 1
ATOM 2040 C CA . GLY A 1 649 ? 136.358 115.259 122.804 1.00 7.00 649 GLY B CA 1
ATOM 2041 C C . GLY A 1 649 ? 137.215 116.274 122.110 1.00 6.64 649 GLY B C 1
ATOM 2042 O O . GLY A 1 649 ? 138.156 116.786 122.700 1.00 16.09 649 GLY B O 1
ATOM 2043 N N . ASP A 1 650 ? 136.863 116.603 120.869 1.00 10.01 650 ASP B N 1
ATOM 2044 C CA . ASP A 1 650 ? 137.635 117.566 120.101 1.00 8.61 650 ASP B CA 1
ATOM 2045 C C . ASP A 1 650 ? 136.815 118.247 119.014 1.00 5.85 650 ASP B C 1
ATOM 2046 O O . ASP A 1 650 ? 135.678 117.844 118.755 1.00 14.11 650 ASP B O 1
ATOM 2051 N N . VAL A 1 651 ? 137.412 119.233 118.342 1.00 11.16 651 VAL B N 1
ATOM 2052 C CA . VAL A 1 651 ? 136.758 119.971 117.254 1.00 6.73 651 VAL B CA 1
ATOM 2053 C C . VAL A 1 651 ? 137.647 120.299 116.077 1.00 9.59 651 VAL B C 1
ATOM 2054 O O . VAL A 1 651 ? 138.761 120.792 116.253 1.00 16.58 651 VAL B O 1
ATOM 2058 N N . LEU A 1 652 ? 137.113 120.111 114.884 1.00 11.85 652 LEU B N 1
ATOM 2059 C CA . LEU A 1 652 ? 137.750 120.514 113.649 1.00 9.58 652 LEU B CA 1
ATOM 2060 C C . LEU A 1 652 ? 136.936 121.599 112.971 1.00 8.72 652 LEU B C 1
ATOM 2061 O O . LEU A 1 652 ? 135.827 121.350 112.501 1.00 15.21 652 LEU B O 1
ATOM 2066 N N . GLU A 1 653 ? 137.448 122.813 112.919 1.00 13.33 653 GLU B N 1
ATOM 2067 C CA . GLU A 1 653 ? 136.672 123.877 112.294 1.00 8.79 653 GLU B CA 1
ATOM 2068 C C . GLU A 1 653 ? 137.118 124.056 110.865 1.00 13.58 653 GLU B C 1
ATOM 2069 O O . GLU A 1 653 ? 138.287 123.846 110.552 1.00 21.70 653 GLU B O 1
ATOM 2075 N N . PHE A 1 654 ? 136.192 124.414 109.996 1.00 16.18 654 PHE B N 1
ATOM 2076 C CA . PHE A 1 654 ? 136.487 124.631 108.589 1.00 15.55 654 PHE B CA 1
ATOM 2077 C C . PHE A 1 654 ? 135.469 125.535 107.929 1.00 10.59 654 PHE B C 1
ATOM 2078 O O . PHE A 1 654 ? 134.451 125.880 108.520 1.00 19.38 654 PHE B O 1
ATOM 2086 N N . SER A 1 655 ? 135.745 125.946 106.714 1.00 16.46 655 SER B N 1
ATOM 2087 C CA . SER A 1 655 ? 134.804 126.766 105.989 1.00 13.88 655 SER B CA 1
ATOM 2088 C C . SER A 1 655 ? 134.727 126.341 104.546 1.00 17.36 655 SER B C 1
ATOM 2089 O O . SER A 1 655 ? 135.666 125.761 104.003 1.00 25.01 655 SER B O 1
ATOM 2092 N N . VAL A 1 656 ? 133.571 126.563 103.952 1.00 17.45 656 VAL B N 1
ATOM 2093 C CA . VAL A 1 656 ? 133.320 126.226 102.564 1.00 17.49 656 VAL B CA 1
ATOM 2094 C C . VAL A 1 656 ? 132.669 127.383 101.841 1.00 17.80 656 VAL B C 1
ATOM 2095 O O . VAL A 1 656 ? 132.104 128.272 102.470 1.00 2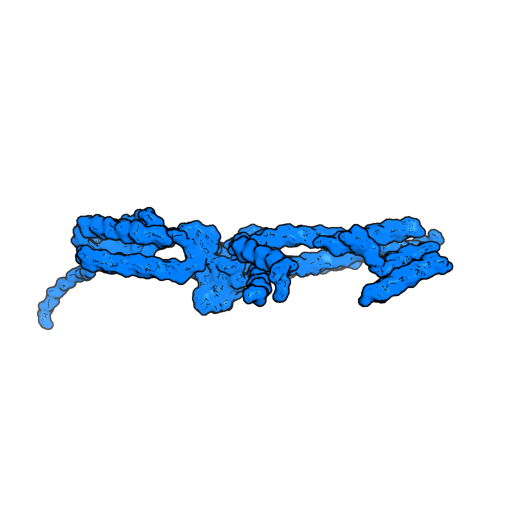2.85 656 VAL B O 1
ATOM 2099 N N . ASP A 1 657 ? 132.660 127.355 100.524 1.00 21.17 657 ASP B N 1
ATOM 2100 C CA . ASP A 1 657 ? 131.970 128.385 99.777 1.00 17.17 657 ASP B CA 1
ATOM 2101 C C . ASP A 1 657 ? 130.475 128.345 100.042 1.00 21.23 657 ASP B C 1
ATOM 2102 O O . ASP A 1 657 ? 129.868 127.273 100.120 1.00 26.20 657 ASP B O 1
ATOM 2107 N N . PHE A 1 658 ? 129.860 129.513 100.047 1.00 23.72 658 PHE B N 1
ATOM 2108 C CA . PHE A 1 658 ? 128.415 129.678 100.173 1.00 21.21 658 PHE B CA 1
ATOM 2109 C C . PHE A 1 658 ? 127.613 128.968 99.107 1.00 24.09 658 PHE B C 1
ATOM 2110 O O . PHE A 1 658 ? 126.452 128.639 99.304 1.00 28.38 658 PHE B O 1
ATOM 2118 N N . THR A 1 659 ? 128.191 128.750 97.947 1.00 27.63 659 THR B N 1
ATOM 2119 C CA . THR A 1 659 ? 127.459 128.121 96.870 1.00 24.24 659 THR B CA 1
ATOM 2120 C C . THR A 1 659 ? 127.561 126.605 96.890 1.00 22.34 659 THR B C 1
ATOM 2121 O O . THR A 1 659 ? 127.041 125.947 95.994 1.00 27.66 659 THR B O 1
ATOM 2125 N N . THR A 1 660 ? 128.235 126.032 97.884 1.00 23.39 660 THR B N 1
ATOM 2126 C CA . THR A 1 660 ? 128.327 124.590 97.961 1.00 20.38 660 THR B CA 1
ATOM 2127 C C . THR A 1 660 ? 126.905 124.050 98.080 1.00 27.82 660 THR B C 1
ATOM 2128 O O . THR A 1 660 ? 126.211 124.395 99.034 1.00 29.93 660 THR B O 1
ATOM 2132 N N . PRO A 1 661 ? 126.428 123.174 97.183 1.00 26.80 661 PRO B N 1
ATOM 2133 C CA . PRO A 1 661 ? 125.102 122.624 97.203 1.00 22.26 661 PRO B CA 1
ATOM 2134 C C . PRO A 1 661 ? 124.872 121.930 98.507 1.00 26.18 661 PRO B C 1
ATOM 2135 O O . PRO A 1 661 ? 125.776 121.275 99.023 1.00 30.08 661 PRO B O 1
ATOM 2139 N N . VAL A 1 662 ? 123.643 121.965 98.988 1.00 27.00 662 VAL B N 1
ATOM 2140 C CA . VAL A 1 662 ? 123.331 121.316 100.247 1.00 27.78 662 VAL B CA 1
ATOM 2141 C C . VAL A 1 662 ? 123.537 119.820 100.137 1.00 30.68 662 VAL B C 1
ATOM 2142 O O . VAL A 1 662 ? 123.711 119.134 101.142 1.00 32.36 662 VAL B O 1
ATOM 2146 N N . LEU A 1 663 ? 123.486 119.312 98.920 1.00 32.55 663 LEU B N 1
ATOM 2147 C CA . LEU A 1 663 ? 123.717 117.917 98.665 1.00 28.16 663 LEU B CA 1
ATOM 2148 C C . LEU A 1 663 ? 125.160 117.557 98.956 1.00 31.44 663 LEU B C 1
ATOM 2149 O O . LEU A 1 663 ? 125.419 116.457 99.426 1.00 35.21 663 LEU B O 1
ATOM 2154 N N . LYS A 1 664 ? 126.112 118.468 98.708 1.00 29.99 664 LYS B N 1
ATOM 2155 C CA . LYS A 1 664 ? 127.499 118.153 98.980 1.00 26.68 664 LYS B CA 1
ATOM 2156 C C . LYS A 1 664 ? 127.716 118.233 100.457 1.00 27.14 664 LYS B C 1
ATOM 2157 O O . LYS A 1 664 ? 128.545 117.510 101.001 1.00 30.37 664 LYS B O 1
ATOM 2163 N N . ILE A 1 665 ? 126.961 119.100 101.110 1.00 26.53 665 ILE B N 1
ATOM 2164 C CA . ILE A 1 665 ? 127.066 119.222 102.543 1.00 24.16 665 ILE B CA 1
ATOM 2165 C C . ILE A 1 665 ? 126.590 117.888 103.126 1.00 24.97 665 ILE B C 1
ATOM 2166 O O . ILE A 1 665 ? 127.218 117.346 104.039 1.00 29.04 665 ILE B O 1
ATOM 2171 N N . GLY A 1 666 ? 125.489 117.351 102.603 1.00 26.74 666 GLY B N 1
ATOM 2172 C CA . GLY A 1 666 ? 124.992 116.053 103.036 1.00 25.30 666 GLY B CA 1
ATOM 2173 C C . GLY A 1 666 ? 125.988 114.918 102.758 1.00 24.98 666 GLY B C 1
ATOM 2174 O O . GLY A 1 666 ? 126.185 114.048 103.610 1.00 27.97 666 GLY B O 1
ATOM 2175 N N . ASP A 1 667 ? 126.675 114.956 101.611 1.00 28.05 667 ASP B N 1
ATOM 2176 C CA . ASP A 1 667 ? 127.655 113.929 101.294 1.00 23.10 667 ASP B CA 1
ATOM 2177 C C . ASP A 1 667 ? 128.834 114.010 102.231 1.00 25.30 667 ASP B C 1
ATOM 2178 O O . ASP A 1 667 ? 129.370 112.979 102.630 1.00 28.07 667 ASP B O 1
ATOM 2183 N N . LEU A 1 668 ? 129.220 115.217 102.619 1.00 25.23 668 LEU B N 1
ATOM 2184 C CA . LEU A 1 668 ? 130.320 115.412 103.535 1.00 20.65 668 LEU B CA 1
ATOM 2185 C C . LEU A 1 668 ? 129.989 114.761 104.849 1.00 22.13 668 LEU B C 1
ATOM 2186 O O . LEU A 1 668 ? 130.817 114.040 105.409 1.00 25.64 668 LEU B O 1
ATOM 2191 N N . LYS A 1 669 ? 128.770 114.962 105.339 1.00 23.46 669 LYS B N 1
ATOM 2192 C CA . LYS A 1 669 ? 128.391 114.350 106.595 1.00 18.99 669 LYS B CA 1
ATOM 2193 C C . LYS A 1 669 ? 128.427 112.834 106.521 1.00 21.14 669 LYS B C 1
ATOM 2194 O O . LYS A 1 669 ? 128.928 112.183 107.441 1.00 25.16 669 LYS B O 1
ATOM 2200 N N . ASP A 1 670 ? 127.974 112.249 105.413 1.00 24.54 670 ASP B N 1
ATOM 2201 C CA . ASP A 1 670 ? 127.995 110.796 105.320 1.00 20.25 670 ASP B CA 1
ATOM 2202 C C . ASP A 1 670 ? 129.396 110.241 105.210 1.00 20.31 670 ASP B C 1
ATOM 2203 O O . ASP A 1 670 ? 129.695 109.191 105.786 1.00 25.14 670 ASP B O 1
ATOM 2208 N N . ARG A 1 671 ? 130.275 110.935 104.508 1.00 19.60 671 ARG B N 1
ATOM 2209 C CA . ARG A 1 671 ? 131.618 110.438 104.380 1.00 15.62 671 ARG B CA 1
ATOM 2210 C C . ARG A 1 671 ? 132.322 110.450 105.719 1.00 17.41 671 ARG B C 1
ATOM 2211 O O . ARG A 1 671 ? 133.048 109.510 106.052 1.00 21.19 671 ARG B O 1
ATOM 2219 N N . ILE A 1 672 ? 132.074 111.477 106.515 1.00 17.80 672 ILE B N 1
ATOM 2220 C CA . ILE A 1 672 ? 132.679 111.564 107.825 1.00 17.18 672 ILE B CA 1
ATOM 2221 C C . ILE A 1 672 ? 132.182 110.459 108.709 1.00 18.10 672 ILE B C 1
ATOM 2222 O O . ILE A 1 672 ? 132.970 109.862 109.441 1.00 22.19 672 ILE B O 1
ATOM 2227 N N . LYS A 1 673 ? 130.884 110.196 108.677 1.00 19.18 673 LYS B N 1
ATOM 2228 C CA . LYS A 1 673 ? 130.332 109.134 109.475 1.00 16.79 673 LYS B CA 1
ATOM 2229 C C . LYS A 1 673 ? 131.027 107.827 109.161 1.00 19.04 673 LYS B C 1
ATOM 2230 O O . LYS A 1 673 ? 131.432 107.116 110.079 1.00 24.95 673 LYS B O 1
ATOM 2236 N N . MET A 1 674 ? 131.226 107.521 107.878 1.00 19.97 674 MET B N 1
ATOM 2237 C CA . MET A 1 674 ? 131.890 106.275 107.549 1.00 17.57 674 MET B CA 1
ATOM 2238 C C . MET A 1 674 ? 133.301 106.215 108.070 1.00 21.44 674 MET B C 1
ATOM 2239 O O . MET A 1 674 ? 133.710 105.177 108.586 1.00 26.40 674 MET B O 1
ATOM 2244 N N . TYR A 1 675 ? 134.044 107.306 107.969 1.00 21.96 675 TYR B N 1
ATOM 2245 C CA . TYR A 1 675 ? 135.402 107.299 108.464 1.00 18.60 675 TYR B CA 1
ATOM 2246 C C . TYR A 1 675 ? 135.452 106.988 109.927 1.00 19.15 675 TYR B C 1
ATOM 2247 O O . TYR A 1 675 ? 136.258 106.180 110.377 1.00 23.96 675 TYR B O 1
ATOM 2256 N N . LEU A 1 676 ? 134.619 107.652 110.707 1.00 21.72 676 LEU B N 1
ATOM 2257 C CA . LEU A 1 676 ? 134.686 107.454 112.135 1.00 19.85 676 LEU B CA 1
ATOM 2258 C C . LEU A 1 676 ? 134.320 106.014 112.491 1.00 19.68 676 LEU B C 1
ATOM 2259 O O . LEU A 1 676 ? 134.961 105.410 113.342 1.00 23.43 676 LEU B O 1
ATOM 2264 N N . GLU A 1 677 ? 133.346 105.431 111.789 1.00 24.37 677 GLU B N 1
ATOM 2265 C CA . GLU A 1 677 ? 132.907 104.051 112.022 1.00 21.71 677 GLU B CA 1
ATOM 2266 C C . GLU A 1 677 ? 133.939 103.010 111.630 1.00 21.60 677 GLU B C 1
ATOM 2267 O O . GLU A 1 677 ? 133.964 101.908 112.166 1.00 26.91 677 GLU B O 1
ATOM 2273 N N . GLN A 1 678 ? 134.808 103.342 110.702 1.00 21.29 678 GLN B N 1
ATOM 2274 C CA . GLN A 1 678 ? 135.847 102.429 110.287 1.00 17.29 678 GLN B CA 1
ATOM 2275 C C . GLN A 1 678 ? 137.060 102.495 111.187 1.00 22.96 678 GLN B C 1
ATOM 2276 O O . GLN A 1 678 ? 138.007 101.734 111.002 1.00 26.89 678 GLN B O 1
ATOM 2282 N N . ASN A 1 679 ? 137.062 103.409 112.151 1.00 24.85 679 ASN B N 1
ATOM 2283 C CA . ASN A 1 679 ? 138.188 103.616 113.030 1.00 19.73 679 ASN B CA 1
ATOM 2284 C C . ASN A 1 679 ? 137.744 103.705 114.475 1.00 19.73 679 ASN B C 1
ATOM 2285 O O . ASN A 1 679 ? 138.064 104.668 115.172 1.00 22.70 679 ASN B O 1
ATOM 2290 N N . LEU A 1 680 ? 137.076 102.666 114.963 1.00 21.75 680 LEU B N 1
ATOM 2291 C CA . LEU A 1 680 ? 136.478 102.717 116.290 1.00 19.16 680 LEU B CA 1
ATOM 2292 C C . LEU A 1 680 ? 137.448 102.505 117.407 1.00 19.74 680 LEU B C 1
ATOM 2293 O O . LEU A 1 680 ? 137.097 102.612 118.576 1.00 25.05 680 LEU B O 1
ATOM 2298 N N . ASN A 1 681 ? 138.680 102.201 117.087 1.00 21.25 681 ASN B N 1
ATOM 2299 C CA . ASN A 1 681 ? 139.650 102.100 118.138 1.00 18.56 681 ASN B CA 1
ATOM 2300 C C . ASN A 1 681 ? 140.076 103.504 118.544 1.00 19.83 681 ASN B C 1
ATOM 2301 O O . ASN A 1 681 ? 140.646 103.705 119.619 1.00 22.89 681 ASN B O 1
ATOM 2306 N N . PHE A 1 682 ? 139.806 104.484 117.672 1.00 21.66 682 PHE B N 1
ATOM 2307 C CA . PHE A 1 682 ? 140.163 105.862 117.901 1.00 16.57 682 PHE B CA 1
ATOM 2308 C C . PHE A 1 682 ? 138.983 106.748 118.174 1.00 17.91 682 PHE B C 1
ATOM 2309 O O . PHE A 1 682 ? 139.084 107.690 118.969 1.00 19.47 682 PHE B O 1
ATOM 2317 N N . TRP A 1 683 ? 137.861 106.484 117.514 1.00 16.98 683 TRP B N 1
ATOM 2318 C CA . TRP A 1 683 ? 136.754 107.397 117.656 1.00 12.97 683 TRP B CA 1
ATOM 2319 C C . TRP A 1 683 ? 135.469 106.737 118.101 1.00 17.20 683 TRP B C 1
ATOM 2320 O O . TRP A 1 683 ? 135.112 105.656 117.651 1.00 22.06 683 TRP B O 1
ATOM 2331 N N . HIS A 1 684 ? 134.730 107.432 118.932 1.00 16.21 684 HIS B N 1
ATOM 2332 C CA . HIS A 1 684 ? 133.407 106.980 119.300 1.00 13.98 684 HIS B CA 1
ATOM 2333 C C . HIS A 1 684 ? 132.534 107.328 118.119 1.00 16.16 684 HIS B C 1
ATOM 2334 O O . HIS A 1 684 ? 132.785 108.336 117.473 1.00 21.35 684 HIS B O 1
ATOM 2341 N N . PRO A 1 685 ? 131.490 106.574 117.799 1.00 15.92 685 PRO B N 1
ATOM 2342 C CA . PRO A 1 685 ? 130.612 106.842 116.688 1.00 14.37 685 PRO B CA 1
ATOM 2343 C C . PRO A 1 685 ? 129.812 108.139 116.769 1.00 15.48 685 PRO B C 1
ATOM 2344 O O . PRO A 1 685 ? 129.355 108.629 115.735 1.00 19.72 685 PRO B O 1
ATOM 2348 N N . GLN A 1 686 ? 129.627 108.698 117.962 1.00 18.58 686 GLN B N 1
ATOM 2349 C CA . GLN A 1 686 ? 128.869 109.926 118.082 1.00 15.00 686 GLN B CA 1
ATOM 2350 C C . GLN A 1 686 ? 129.681 111.124 117.665 1.00 14.39 686 GLN B C 1
ATOM 2351 O O . GLN A 1 686 ? 130.820 111.302 118.105 1.00 18.29 686 GLN B O 1
ATOM 2357 N N . HIS A 1 687 ? 129.072 111.952 116.842 1.00 15.33 687 HIS B N 1
ATOM 2358 C CA . HIS A 1 687 ? 129.687 113.155 116.350 1.00 11.93 687 HIS B CA 1
ATOM 2359 C C . HIS A 1 687 ? 128.600 114.088 115.887 1.00 12.70 687 HIS B C 1
ATOM 2360 O O . HIS A 1 687 ? 127.471 113.655 115.660 1.00 20.56 687 HIS B O 1
ATOM 2367 N N . ASN A 1 688 ? 128.944 115.344 115.719 1.00 15.76 688 ASN B N 1
ATOM 2368 C CA . ASN A 1 688 ? 128.017 116.324 115.185 1.00 12.79 688 ASN B CA 1
ATOM 2369 C C . ASN A 1 688 ? 128.664 117.261 114.215 1.00 12.42 688 ASN B C 1
ATOM 2370 O O . ASN A 1 688 ? 129.809 117.656 114.386 1.00 16.11 688 ASN B O 1
ATOM 2375 N N . MET A 1 689 ? 127.947 117.638 113.187 1.00 12.82 689 MET B N 1
ATOM 2376 C CA . MET A 1 689 ? 128.458 118.688 112.350 1.00 10.47 689 MET B CA 1
ATOM 2377 C C . MET A 1 689 ? 127.505 119.833 112.447 1.00 13.79 689 MET B C 1
ATOM 2378 O O . MET A 1 689 ? 126.301 119.676 112.243 1.00 22.83 689 MET B O 1
ATOM 2383 N N . VAL A 1 690 ? 128.046 120.987 112.747 1.00 15.37 690 VAL B N 1
ATOM 2384 C CA . VAL A 1 690 ? 127.259 122.167 112.954 1.00 13.76 690 VAL B CA 1
ATOM 2385 C C . VAL A 1 690 ? 127.556 123.249 111.962 1.00 14.45 690 VAL B C 1
ATOM 2386 O O . VAL A 1 690 ? 128.708 123.628 111.772 1.00 20.37 690 VAL B O 1
ATOM 2390 N N . VAL A 1 691 ? 126.523 123.760 111.327 1.00 16.72 691 VAL B N 1
ATOM 2391 C CA . VAL A 1 691 ? 126.696 124.869 110.430 1.00 12.74 691 VAL B CA 1
ATOM 2392 C C . VAL A 1 691 ? 126.469 126.067 111.317 1.00 18.58 691 VAL B C 1
ATOM 2393 O O . VAL A 1 691 ? 125.457 126.121 112.011 1.00 22.13 691 VAL B O 1
ATOM 2397 N N . LYS A 1 692 ? 127.421 126.980 111.356 1.00 18.41 692 LYS B N 1
ATOM 2398 C CA . LYS A 1 692 ? 127.344 128.109 112.253 1.00 12.75 692 LYS B CA 1
ATOM 2399 C C . LYS A 1 692 ? 126.862 129.378 111.617 1.00 15.84 692 LYS B C 1
ATOM 2400 O O . LYS A 1 692 ? 125.959 130.035 112.126 1.00 23.28 692 LYS B O 1
ATOM 2406 N N . GLU A 1 693 ? 127.472 129.781 110.533 1.00 17.04 693 GLU B N 1
ATOM 2407 C CA . GLU A 1 693 ? 127.031 131.053 110.001 1.00 13.03 693 GLU B CA 1
ATOM 2408 C C . GLU A 1 693 ? 127.334 131.290 108.567 1.00 16.48 693 GLU B C 1
ATOM 2409 O O . GLU A 1 693 ? 128.204 130.655 107.978 1.00 22.02 693 GLU B O 1
ATOM 2415 N N . ILE A 1 694 ? 126.619 132.250 108.011 1.00 16.04 694 ILE B N 1
ATOM 2416 C CA . ILE A 1 694 ? 126.838 132.703 106.662 1.00 16.67 694 ILE B CA 1
ATOM 2417 C C . ILE A 1 694 ? 127.464 134.085 106.682 1.00 18.29 694 ILE B C 1
ATOM 2418 O O . ILE A 1 694 ? 126.840 135.046 107.122 1.00 23.17 694 ILE B O 1
ATOM 2423 N N . GLU A 1 695 ? 128.675 134.186 106.176 1.00 19.28 695 GLU B N 1
ATOM 2424 C CA . GLU A 1 695 ? 129.392 135.441 106.101 1.00 15.23 695 GLU B CA 1
ATOM 2425 C C . GLU A 1 695 ? 129.207 135.998 104.711 1.00 18.36 695 GLU B C 1
ATOM 2426 O O . GLU A 1 695 ? 129.552 135.348 103.711 1.00 24.41 695 GLU B O 1
ATOM 2432 N N . ASN A 1 696 ? 128.666 137.204 104.636 1.00 21.62 696 ASN B N 1
ATOM 2433 C CA . ASN A 1 696 ? 128.306 137.817 103.374 1.00 19.51 696 ASN B CA 1
ATOM 2434 C C . ASN A 1 696 ? 127.492 136.758 102.681 1.00 24.08 696 ASN B C 1
ATOM 2435 O O . ASN A 1 696 ? 126.578 136.216 103.288 1.00 28.06 696 ASN B O 1
ATOM 2440 N N . VAL A 1 697 ? 127.780 136.455 101.447 1.00 21.11 697 VAL B N 1
ATOM 2441 C CA . VAL A 1 697 ? 127.101 135.363 100.800 1.00 21.77 697 VAL B CA 1
ATOM 2442 C C . VAL A 1 697 ? 128.212 134.551 100.233 1.00 22.28 697 VAL B C 1
ATOM 2443 O O . VAL A 1 697 ? 128.118 134.013 99.133 1.00 28.55 697 VAL B O 1
ATOM 2447 N N . ASN A 1 698 ? 129.350 134.635 100.893 1.00 20.97 698 ASN B N 1
ATOM 2448 C CA . ASN A 1 698 ? 130.521 133.998 100.381 1.00 19.09 698 ASN B CA 1
ATOM 2449 C C . ASN A 1 698 ? 130.986 132.809 101.179 1.00 18.85 698 ASN B C 1
ATOM 2450 O O . ASN A 1 698 ? 131.552 131.869 100.633 1.00 25.79 698 ASN B O 1
ATOM 2455 N N . LYS A 1 699 ? 130.779 132.823 102.475 1.00 16.83 699 LYS B N 1
ATOM 2456 C CA . LYS A 1 699 ? 131.374 131.763 103.257 1.00 14.61 699 LYS B CA 1
ATOM 2457 C C . LYS A 1 699 ? 130.469 131.137 104.277 1.00 14.79 699 LYS B C 1
ATOM 2458 O O . LYS A 1 699 ? 129.763 131.807 105.021 1.00 21.77 699 LYS B O 1
ATOM 2464 N N . ILE A 1 700 ? 130.536 129.828 104.370 1.00 18.47 700 ILE B N 1
ATOM 2465 C CA . ILE A 1 700 ? 129.812 129.126 105.404 1.00 14.05 700 ILE B CA 1
ATOM 2466 C C . ILE A 1 700 ? 130.787 128.541 106.372 1.00 14.36 700 ILE B C 1
ATOM 2467 O O . ILE A 1 700 ? 131.696 127.804 105.994 1.00 20.92 700 ILE B O 1
ATOM 2472 N N . LYS A 1 701 ? 130.617 128.887 107.620 1.00 14.33 701 LYS B N 1
ATOM 2473 C CA . LYS A 1 701 ? 131.488 128.388 108.652 1.00 12.54 701 LYS B CA 1
ATOM 2474 C C . LYS A 1 701 ? 130.855 127.194 109.292 1.00 13.58 701 LYS B C 1
ATOM 2475 O O . LYS A 1 701 ? 129.676 127.249 109.655 1.00 19.45 701 LYS B O 1
ATOM 2481 N N . MET A 1 702 ? 131.636 126.132 109.448 1.00 13.97 702 MET B N 1
ATOM 2482 C CA . MET A 1 702 ? 131.183 124.873 110.004 1.00 10.50 702 MET B CA 1
ATOM 2483 C C . MET A 1 702 ? 132.147 124.281 111.010 1.00 10.46 702 MET B C 1
ATOM 2484 O O . MET A 1 702 ? 133.342 124.569 110.994 1.00 17.81 702 MET B O 1
ATOM 2489 N N . ALA A 1 703 ? 131.642 123.424 111.880 1.00 11.61 703 ALA B N 1
ATOM 2490 C CA . ALA A 1 703 ? 132.547 122.705 112.753 1.00 9.55 703 ALA B CA 1
ATOM 2491 C C . ALA A 1 703 ? 132.124 121.283 112.982 1.00 9.67 703 ALA B C 1
ATOM 2492 O O . ALA A 1 703 ? 130.948 120.967 113.145 1.00 18.19 703 ALA B O 1
ATOM 2494 N N . LEU A 1 704 ? 133.113 120.424 113.031 1.00 9.82 704 LEU B N 1
ATOM 2495 C CA . LEU A 1 704 ? 132.941 119.022 113.319 1.00 9.71 704 LEU B CA 1
ATOM 2496 C C . LEU A 1 704 ? 133.336 118.683 114.739 1.00 10.14 704 LEU B C 1
ATOM 2497 O O . LEU A 1 704 ? 134.457 118.933 115.165 1.00 14.14 704 LEU B O 1
ATOM 2502 N N . PHE A 1 705 ? 132.417 118.093 115.467 1.00 10.84 705 PHE B N 1
ATOM 2503 C CA . PHE A 1 705 ? 132.616 117.705 116.851 1.00 8.35 705 PHE B CA 1
ATOM 2504 C C . PHE A 1 705 ? 132.730 116.205 116.956 1.00 8.01 705 PHE B C 1
ATOM 2505 O O . PHE A 1 705 ? 131.827 115.480 116.538 1.00 14.49 705 PHE B O 1
ATOM 2513 N N . VAL A 1 706 ? 133.837 115.736 117.499 1.00 7.50 706 VAL B N 1
ATOM 2514 C CA . VAL A 1 706 ? 134.115 114.307 117.631 1.00 7.48 706 VAL B CA 1
ATOM 2515 C C . VAL A 1 706 ? 134.508 113.911 119.028 1.00 7.26 706 VAL B C 1
ATOM 2516 O O . VAL A 1 706 ? 134.853 114.751 119.851 1.00 13.29 706 VAL B O 1
ATOM 2520 N N . ASN A 1 707 ? 134.485 112.621 119.288 1.00 9.27 707 ASN B N 1
ATOM 2521 C CA . ASN A 1 707 ? 134.828 112.074 120.578 1.00 7.01 707 ASN B CA 1
ATOM 2522 C C . ASN A 1 707 ? 135.920 111.029 120.500 1.00 8.25 707 ASN B C 1
ATOM 2523 O O . ASN A 1 707 ? 135.821 110.082 119.726 1.00 17.44 707 ASN B O 1
ATOM 2528 N N . HIS A 1 708 ? 136.992 111.241 121.247 1.00 11.80 708 HIS B N 1
ATOM 2529 C CA . HIS A 1 708 ? 138.136 110.341 121.279 1.00 10.42 708 HIS B CA 1
ATOM 2530 C C . HIS A 1 708 ? 137.864 109.202 122.211 1.00 12.84 708 HIS B C 1
ATOM 2531 O O . HIS A 1 708 ? 137.089 109.341 123.141 1.00 19.72 708 HIS B O 1
ATOM 2538 N N . THR A 1 709 ? 138.545 108.091 122.011 1.00 15.32 709 THR B N 1
ATOM 2539 C CA . THR A 1 709 ? 138.444 106.924 122.882 1.00 14.93 709 THR B CA 1
ATOM 2540 C C . THR A 1 709 ? 139.427 106.961 124.046 1.00 14.58 709 THR B C 1
ATOM 2541 O O . THR A 1 709 ? 139.576 105.988 124.782 1.00 21.99 709 THR B O 1
ATOM 2545 N N . ILE A 1 710 ? 140.153 108.063 124.160 1.00 19.18 710 ILE B N 1
ATOM 2546 C CA . ILE A 1 710 ? 141.126 108.307 125.215 1.00 14.80 710 ILE B CA 1
ATOM 2547 C C . ILE A 1 710 ? 140.934 109.671 125.885 1.00 16.48 710 ILE B C 1
ATOM 2548 O O . ILE A 1 710 ? 140.311 110.572 125.323 1.00 18.75 710 ILE B O 1
ATOM 2553 N N . ASN A 1 711 ? 141.508 109.849 127.068 1.00 17.20 711 ASN B N 1
ATOM 2554 C CA . ASN A 1 711 ? 141.570 111.181 127.661 1.00 14.44 711 ASN B CA 1
ATOM 2555 C C . ASN A 1 711 ? 142.854 111.773 127.115 1.00 16.15 711 ASN B C 1
ATOM 2556 O O . ASN A 1 711 ? 143.515 111.128 126.309 1.00 19.48 711 ASN B O 1
ATOM 2561 N N . PHE A 1 712 ? 143.245 112.963 127.523 1.00 16.18 712 PHE B N 1
ATOM 2562 C CA . PHE A 1 712 ? 144.425 113.576 126.912 1.00 12.03 712 PHE B CA 1
ATOM 2563 C C . PHE A 1 712 ? 145.696 113.504 127.719 1.00 11.68 712 PHE B C 1
ATOM 2564 O O . PHE A 1 712 ? 146.591 114.319 127.532 1.00 16.92 712 PHE B O 1
ATOM 2572 N N . GLN A 1 713 ? 145.808 112.530 128.601 1.00 13.98 713 GLN B N 1
ATOM 2573 C CA . GLN A 1 713 ? 147.046 112.371 129.333 1.00 11.49 713 GLN B CA 1
ATOM 2574 C C . GLN A 1 713 ? 148.187 112.095 128.365 1.00 19.20 713 GLN B C 1
ATOM 2575 O O . GLN A 1 713 ? 149.304 112.581 128.552 1.00 22.94 713 GLN B O 1
ATOM 2581 N N . ASP A 1 714 ? 147.931 111.309 127.314 1.00 22.95 714 ASP B N 1
ATOM 2582 C CA . ASP A 1 714 ? 148.947 111.060 126.297 1.00 18.72 714 ASP B CA 1
ATOM 2583 C C . ASP A 1 714 ? 148.663 112.036 125.183 1.00 19.62 714 ASP B C 1
ATOM 2584 O O . ASP A 1 714 ? 147.793 111.817 124.330 1.00 23.27 714 ASP B O 1
ATOM 2589 N N . PHE A 1 715 ? 149.309 113.169 125.262 1.00 20.58 715 PHE B N 1
ATOM 2590 C CA . PHE A 1 715 ? 148.958 114.257 124.404 1.00 19.56 715 PHE B CA 1
ATOM 2591 C C . PHE A 1 715 ? 149.414 113.983 122.986 1.00 20.84 715 PHE B C 1
ATOM 2592 O O . PHE A 1 715 ? 148.768 114.381 122.015 1.00 24.10 715 PHE B O 1
ATOM 2600 N N . ALA A 1 716 ? 150.579 113.359 122.849 1.00 21.09 716 ALA B N 1
ATOM 2601 C CA . ALA A 1 716 ? 151.098 113.076 121.528 1.00 16.79 716 ALA B CA 1
ATOM 2602 C C . ALA A 1 716 ? 150.188 112.127 120.784 1.00 20.54 716 ALA B C 1
ATOM 2603 O O . ALA A 1 716 ? 149.964 112.304 119.585 1.00 24.29 716 ALA B O 1
ATOM 2605 N N . GLU A 1 717 ? 149.614 111.155 121.492 1.00 22.27 717 GLU B N 1
ATOM 2606 C CA . GLU A 1 717 ? 148.727 110.218 120.835 1.00 19.58 717 GLU B CA 1
ATOM 2607 C C . GLU A 1 717 ? 147.480 110.937 120.377 1.00 17.29 717 GLU B C 1
ATOM 2608 O O . GLU A 1 717 ? 146.972 110.667 119.285 1.00 21.51 717 GLU B O 1
ATOM 2614 N N . LYS A 1 718 ? 146.986 111.869 121.186 1.00 18.85 718 LYS B N 1
ATOM 2615 C CA . LYS A 1 718 ? 145.819 112.629 120.792 1.00 15.45 718 LYS B CA 1
ATOM 2616 C C . LYS A 1 718 ? 146.069 113.336 119.480 1.00 16.52 718 LYS B C 1
ATOM 2617 O O . LYS A 1 718 ? 145.245 113.270 118.562 1.00 19.90 718 LYS B O 1
ATOM 2623 N N . ASN A 1 719 ? 147.220 114.005 119.368 1.00 19.87 719 ASN B N 1
ATOM 2624 C CA . ASN A 1 719 ? 147.501 114.747 118.156 1.00 16.49 719 ASN B CA 1
ATOM 2625 C C . ASN A 1 719 ? 147.703 113.869 116.958 1.00 16.36 719 ASN B C 1
ATOM 2626 O O . ASN A 1 719 ? 147.316 114.251 115.857 1.00 19.70 719 ASN B O 1
ATOM 2631 N N . ARG A 1 720 ? 148.267 112.687 117.132 1.00 16.11 720 ARG B N 1
ATOM 2632 C CA . ARG A 1 720 ? 148.415 111.819 115.988 1.00 12.84 720 ARG B CA 1
ATOM 2633 C C . ARG A 1 720 ? 147.057 111.389 115.450 1.00 16.05 720 ARG B C 1
ATOM 2634 O O . ARG A 1 720 ? 146.835 111.390 114.237 1.00 20.37 720 ARG B O 1
ATOM 2642 N N . ARG A 1 721 ? 146.116 111.087 116.338 1.00 17.46 721 ARG B N 1
ATOM 2643 C CA . ARG A 1 721 ? 144.811 110.652 115.885 1.00 10.61 721 ARG B CA 1
ATOM 2644 C C . ARG A 1 721 ? 144.055 111.791 115.222 1.00 10.70 721 ARG B C 1
ATOM 2645 O O . ARG A 1 721 ? 143.349 111.596 114.224 1.00 18.55 721 ARG B O 1
ATOM 2653 N N . ARG A 1 722 ? 144.183 112.991 115.772 1.00 13.86 722 ARG B N 1
ATOM 2654 C CA . ARG A 1 722 ? 143.501 114.134 115.214 1.00 12.56 722 ARG B CA 1
ATOM 2655 C C . ARG A 1 722 ? 144.062 114.457 113.844 1.00 13.77 722 ARG B C 1
ATOM 2656 O O . ARG A 1 722 ? 143.303 114.757 112.929 1.00 17.33 722 ARG B O 1
ATOM 2664 N N . SER A 1 723 ? 145.377 114.339 113.688 1.00 15.50 723 SER B N 1
ATOM 2665 C CA . SER A 1 723 ? 146.070 114.633 112.450 1.00 12.68 723 SER B CA 1
ATOM 2666 C C . SER A 1 723 ? 145.521 113.764 111.331 1.00 14.13 723 SER B C 1
ATOM 2667 O O . SER A 1 723 ? 145.262 114.257 110.226 1.00 19.04 723 SER B O 1
ATOM 2670 N N . GLU A 1 724 ? 145.288 112.476 111.610 1.00 15.73 724 GLU B N 1
ATOM 2671 C CA . GLU A 1 724 ? 144.712 111.607 110.595 1.00 12.25 724 GLU B CA 1
ATOM 2672 C C . GLU A 1 724 ? 143.298 112.037 110.216 1.00 13.36 724 GLU B C 1
ATOM 2673 O O . GLU A 1 724 ? 142.949 112.013 109.036 1.00 19.44 724 GLU B O 1
ATOM 2679 N N . LEU A 1 725 ? 142.501 112.482 111.184 1.00 15.90 725 LEU B N 1
ATOM 2680 C CA . LEU A 1 725 ? 141.157 112.952 110.883 1.00 10.45 725 LEU B CA 1
ATOM 2681 C C . LEU A 1 725 ? 141.198 114.201 110.013 1.00 13.36 725 LEU B C 1
ATOM 2682 O O . LEU A 1 725 ? 140.359 114.362 109.123 1.00 20.68 725 LEU B O 1
ATOM 2687 N N . VAL A 1 726 ? 142.149 115.096 110.256 1.00 17.00 726 VAL B N 1
ATOM 2688 C CA . VAL A 1 726 ? 142.232 116.311 109.452 1.00 13.90 726 VAL B CA 1
ATOM 2689 C C . VAL A 1 726 ? 142.567 115.934 108.016 1.00 15.16 726 VAL B C 1
ATOM 2690 O O . VAL A 1 726 ? 141.992 116.505 107.086 1.00 21.42 726 VAL B O 1
ATOM 2694 N N . LEU A 1 727 ? 143.494 114.995 107.814 1.00 16.11 727 LEU B N 1
ATOM 2695 C CA . LEU A 1 727 ? 143.802 114.571 106.456 1.00 15.96 727 LEU B CA 1
ATOM 2696 C C . LEU A 1 727 ? 142.625 113.854 105.799 1.00 18.29 727 LEU B C 1
ATOM 2697 O O . LEU A 1 727 ? 142.456 113.951 104.584 1.00 22.15 727 LEU B O 1
ATOM 2702 N N . GLU A 1 728 ? 141.799 113.147 106.559 1.00 19.94 728 GLU B N 1
ATOM 2703 C CA . GLU A 1 728 ? 140.629 112.542 105.944 1.00 16.16 728 GLU B CA 1
ATOM 2704 C C . GLU A 1 728 ? 139.694 113.630 105.456 1.00 16.62 728 GLU B C 1
ATOM 2705 O O . GLU A 1 728 ? 139.141 113.530 104.369 1.00 23.15 728 GLU B O 1
ATOM 2711 N N . LEU A 1 729 ? 139.542 114.701 106.223 1.00 18.90 729 LEU B N 1
ATOM 2712 C CA . LEU A 1 729 ? 138.651 115.766 105.812 1.00 19.09 729 LEU B CA 1
ATOM 2713 C C . LEU A 1 729 ? 139.158 116.362 104.505 1.00 18.77 729 LEU B C 1
ATOM 2714 O O . LEU A 1 729 ? 138.364 116.639 103.607 1.00 24.53 729 LEU B O 1
ATOM 2719 N N . LYS A 1 730 ? 140.478 116.529 104.386 1.00 20.47 730 LYS B N 1
ATOM 2720 C CA . LYS A 1 730 ? 141.099 117.021 103.160 1.00 18.68 730 LYS B CA 1
ATOM 2721 C C . LYS A 1 730 ? 140.706 116.165 101.982 1.00 21.87 730 LYS B C 1
ATOM 2722 O O . LYS A 1 730 ? 140.257 116.680 100.958 1.00 27.20 730 LYS B O 1
ATOM 2728 N N . LYS A 1 731 ? 140.847 114.853 102.142 1.00 22.59 731 LYS B N 1
ATOM 2729 C CA . LYS A 1 731 ? 140.522 113.892 101.104 1.00 20.17 731 LYS B CA 1
ATOM 2730 C C . LYS A 1 731 ? 139.069 113.955 100.688 1.00 22.02 731 LYS B C 1
ATOM 2731 O O . LYS A 1 731 ? 138.758 113.904 99.503 1.00 26.56 731 LYS B O 1
ATOM 2737 N N . ILE A 1 732 ? 138.175 114.096 101.649 1.00 23.52 732 ILE B N 1
ATOM 2738 C CA . ILE A 1 732 ? 136.771 114.165 101.334 1.00 16.79 732 ILE B CA 1
ATOM 2739 C C . ILE A 1 732 ? 136.487 115.410 100.541 1.00 18.09 732 ILE B C 1
ATOM 2740 O O . ILE A 1 732 ? 135.749 115.358 99.563 1.00 25.41 732 ILE B O 1
ATOM 2745 N N . PHE A 1 733 ? 137.044 116.548 100.938 1.00 23.57 733 PHE B N 1
ATOM 2746 C CA . PHE A 1 733 ? 136.780 117.760 100.191 1.00 22.47 733 PHE B CA 1
ATOM 2747 C C . PHE A 1 733 ? 137.260 117.600 98.773 1.00 21.94 733 PHE B C 1
ATOM 2748 O O . PHE A 1 733 ? 136.595 118.041 97.834 1.00 26.92 733 PHE B O 1
ATOM 2756 N N . GLU A 1 734 ? 138.413 116.973 98.572 1.00 26.28 734 GLU B N 1
ATOM 2757 C CA . GLU A 1 734 ? 138.890 116.808 97.212 1.00 25.01 734 GLU B CA 1
ATOM 2758 C C . GLU A 1 734 ? 137.975 115.906 96.383 1.00 23.97 734 GLU B C 1
ATOM 2759 O O . GLU A 1 734 ? 137.580 116.272 95.279 1.00 27.81 734 GLU B O 1
ATOM 2765 N N . GLU A 1 735 ? 137.528 114.793 96.949 1.00 25.55 735 GLU B N 1
ATOM 2766 C CA . GLU A 1 735 ? 136.689 113.836 96.233 1.00 20.64 735 GLU B CA 1
ATOM 2767 C C . GLU A 1 735 ? 135.306 114.354 95.927 1.00 20.65 735 GLU B C 1
ATOM 2768 O O . GLU A 1 735 ? 134.740 114.049 94.883 1.00 27.06 735 GLU B O 1
ATOM 2774 N N . LEU A 1 736 ? 134.767 115.165 96.812 1.00 24.63 736 LEU B N 1
ATOM 2775 C CA . LEU A 1 736 ? 133.448 115.711 96.619 1.00 20.22 736 LEU B CA 1
ATOM 2776 C C . LEU A 1 736 ? 133.495 117.034 95.888 1.00 24.30 736 LEU B C 1
ATOM 2777 O O . LEU A 1 736 ? 132.452 117.636 95.644 1.00 30.91 736 LEU B O 1
ATOM 2782 N N . ASP A 1 737 ? 134.681 117.497 95.518 1.00 25.27 737 ASP B N 1
ATOM 2783 C CA . ASP A 1 737 ? 134.870 118.781 94.868 1.00 22.80 737 ASP B CA 1
ATOM 2784 C C . ASP A 1 737 ? 134.315 119.970 95.667 1.00 29.90 737 ASP B C 1
ATOM 2785 O O . ASP A 1 737 ? 133.581 120.802 95.128 1.00 34.31 737 ASP B O 1
ATOM 2790 N N . ILE A 1 738 ? 134.651 120.045 96.956 1.00 28.21 738 ILE B N 1
ATOM 2791 C CA . ILE A 1 738 ? 134.253 121.159 97.818 1.00 23.35 738 ILE B CA 1
ATOM 2792 C C . ILE A 1 738 ? 135.338 122.227 97.828 1.00 25.42 738 ILE B C 1
ATOM 2793 O O . ILE A 1 738 ? 136.497 121.945 98.112 1.00 28.58 738 ILE B O 1
ATOM 2798 N N . LYS A 1 739 ? 134.949 123.453 97.490 1.00 25.09 739 LYS B N 1
ATOM 2799 C CA . LYS A 1 739 ? 135.847 124.592 97.368 1.00 20.58 739 LYS B CA 1
ATOM 2800 C C . LYS A 1 739 ? 135.399 125.811 98.139 1.00 23.19 739 LYS B C 1
ATOM 2801 O O . LYS A 1 739 ? 134.259 125.859 98.600 1.00 27.22 739 LYS B O 1
ATOM 2807 N N . TYR A 1 740 ? 136.316 126.777 98.274 1.00 23.45 740 TYR B N 1
ATOM 2808 C CA . TYR A 1 740 ? 136.061 128.124 98.784 1.00 21.14 740 TYR B CA 1
ATOM 2809 C C . TYR A 1 740 ? 136.634 129.176 97.838 1.00 21.65 740 TYR B C 1
ATOM 2810 O O . TYR A 1 740 ? 137.833 129.173 97.580 1.00 26.69 740 TYR B O 1
ATOM 2819 N N . ASN A 1 741 ? 135.792 130.089 97.344 1.00 22.70 741 ASN B N 1
ATOM 2820 C CA . ASN A 1 741 ? 136.243 131.153 96.465 1.00 15.84 741 ASN B CA 1
ATOM 2821 C C . ASN A 1 741 ? 136.137 132.514 97.119 1.00 21.66 741 ASN B C 1
ATOM 2822 O O . ASN A 1 741 ? 135.227 132.762 97.897 1.00 25.10 741 ASN B O 1
ATOM 2827 N N . LEU A 1 742 ? 136.967 133.436 96.677 1.00 20.99 742 LEU B N 1
ATOM 2828 C CA . LEU A 1 742 ? 136.893 134.825 97.102 1.00 14.67 742 LEU B CA 1
ATOM 2829 C C . LEU A 1 742 ? 135.814 135.566 96.341 1.00 12.98 742 LEU B C 1
ATOM 2830 O O . LEU A 1 742 ? 135.568 135.273 95.175 1.00 21.41 742 LEU B O 1
ATOM 2835 N N . LEU A 1 743 ? 135.214 136.573 96.960 1.00 16.58 743 LEU B N 1
ATOM 2836 C CA . LEU A 1 743 ? 134.249 137.387 96.249 1.00 12.14 743 LEU B CA 1
ATOM 2837 C C . LEU A 1 743 ? 134.922 138.069 95.085 1.00 11.78 743 LEU B C 1
ATOM 2838 O O . LEU A 1 743 ? 136.047 138.539 95.250 1.00 19.29 743 LEU B O 1
ATOM 2843 N N . PRO A 1 744 ? 134.251 138.204 93.937 1.00 10.79 744 PRO B N 1
ATOM 2844 C CA . PRO A 1 744 ? 134.730 138.846 92.743 1.00 12.18 744 PRO B CA 1
ATOM 2845 C C . PRO A 1 744 ? 134.869 140.328 92.920 1.00 10.57 744 PRO B C 1
ATOM 2846 O O . PRO A 1 744 ? 134.089 140.958 93.629 1.00 19.91 744 PRO B O 1
ATOM 2850 N N . GLN A 1 745 ? 135.812 140.904 92.211 1.00 12.21 745 GLN B N 1
ATOM 2851 C CA . GLN A 1 745 ? 136.051 142.330 92.269 1.00 10.11 745 GLN B CA 1
ATOM 2852 C C . GLN A 1 745 ? 135.818 143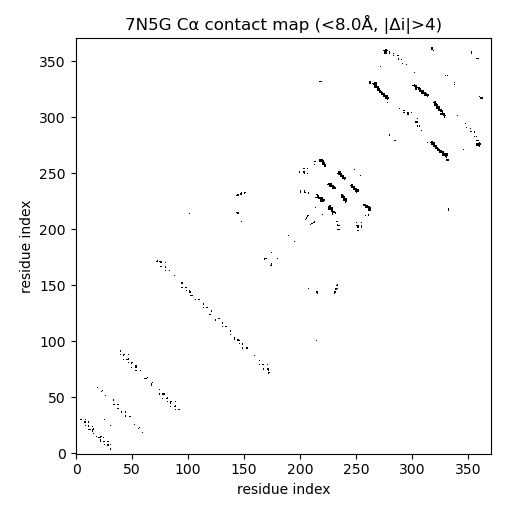.003 90.945 1.00 7.82 745 GLN B C 1
ATOM 2853 O O . GLN A 1 745 ? 136.428 142.643 89.947 1.00 17.53 745 GLN B O 1
ATOM 2859 N N . GLU A 1 746 ? 134.956 143.988 90.949 1.00 9.26 746 GLU B N 1
ATOM 2860 C CA . GLU A 1 746 ? 134.674 144.749 89.754 1.00 10.81 746 GLU B CA 1
ATOM 2861 C C . GLU A 1 746 ? 135.660 145.874 89.577 1.00 14.10 746 GLU B C 1
ATOM 2862 O O . GLU A 1 746 ? 135.906 146.633 90.519 1.00 18.46 746 GLU B O 1
ATOM 2868 N N . ILE A 1 747 ? 136.198 145.977 88.375 1.00 17.94 747 ILE B N 1
ATOM 2869 C CA . ILE A 1 747 ? 137.168 146.965 87.971 1.00 12.00 747 ILE B CA 1
ATOM 2870 C C . ILE A 1 747 ? 136.685 147.906 86.898 1.00 13.36 747 ILE B C 1
ATOM 2871 O O . ILE A 1 747 ? 136.019 147.525 85.928 1.00 24.65 747 ILE B O 1
ATOM 2876 N N . SER A 1 748 ? 136.995 149.157 87.090 1.00 16.46 748 SER B N 1
ATOM 2877 C CA . SER A 1 748 ? 136.652 150.135 86.100 1.00 13.82 748 SER B CA 1
ATOM 2878 C C . SER A 1 748 ? 137.896 150.859 85.711 1.00 16.54 748 SER B C 1
ATOM 2879 O O . SER A 1 748 ? 138.478 151.574 86.518 1.00 23.59 748 SER B O 1
ATOM 2882 N N . ILE A 1 749 ? 138.342 150.683 84.485 1.00 25.02 749 ILE B N 1
ATOM 2883 C CA . ILE A 1 749 ? 139.577 151.310 84.115 1.00 25.75 749 ILE B CA 1
ATOM 2884 C C . ILE A 1 749 ? 139.313 152.648 83.492 1.00 31.32 749 ILE B C 1
ATOM 2885 O O . ILE A 1 749 ? 138.665 152.770 82.459 1.00 38.21 749 ILE B O 1
ATOM 2890 N N . ARG A 1 750 ? 139.851 153.646 84.149 1.00 30.79 750 ARG B N 1
ATOM 2891 C CA . ARG A 1 750 ? 139.776 155.043 83.761 1.00 35.42 750 ARG B CA 1
ATOM 2892 C C . ARG A 1 750 ? 140.659 155.367 82.543 1.00 43.03 750 ARG B C 1
ATOM 2893 O O . ARG A 1 750 ? 140.312 156.240 81.748 1.00 47.36 750 ARG B O 1
ATOM 2901 N N . ASN A 1 751 ? 141.831 154.678 82.435 1.00 42.99 751 ASN B N 1
ATOM 2902 C CA . ASN A 1 751 ? 142.891 154.776 81.427 1.00 48.59 751 ASN B CA 1
ATOM 2903 C C . ASN A 1 751 ? 143.788 155.943 81.785 1.00 48.37 751 ASN B C 1
ATOM 2904 O O . ASN A 1 751 ? 144.668 155.810 82.644 1.00 43.13 751 ASN B O 1
#

Sequence (371 aa):
LMIELSVFLCLLGCLVCSWFLLLLVIFSGMLITHWIVHVLKTSVEVFIWITVVLATWVMLINQPHQTRKILEFVTWTIVTVLIGAFLWLVKTTLLKILASSFHLNRFFDRIQESVFHHSVLQTLAGWVVKVYNDQAALKHALNDNKTAVKQLNKLVTAILIVMMIVIWLIVTGIATTKLIVLLSSQLVVAAFIFGNTCKTIFEAIIFVFVMHPFDVGDRCVIDGNKMLVEEMNILTTVFLKWDKEKVYYPNSILCTKAIGNFFRSPDQGDVLEFSVDFTTPVLKIGDLKDRIKMYLEQNLNFWHPQHNMVVKEIENVNKIKMALFVNHTINFQDFAEKNRRRSELVLELKKIFEELDIKYNLLPQEISIRN

Foldseek 3Di:
DVVVLVVLVVVLVVVVVVPLVSVVSVLVSVHCVLVVVQCLSVLVSVLVSLVVVLVSLVVVHPCVPPCVLVVLLVNQVSVLVNVLSVVVSVLVVVLVVLLVVLADCVCVVLVVVLVVLVVCCVPVNCVNVVSVVSVVVVVCVRVQQCQQSVVVSVVVVVVSVVVSVVVSCPSSVVDDPVVVVVVVVVVVVVCVPCVVVVVLLVLLVCVVRPVNPDTAQWFKAWPNWTWGFHGDYSQWTWTQGPVGDIDIDGSSVVSPTDMGTQVPDAFDKDKDKDKFFLPPDVVLVVVLVVLLLVVQVVPVQFWDSDKDKDFDDQDPSTMTIIMIMTTTNGTCSPVVVVVVSVVVSVVSSVVSCVVSVTHGDDDDDDDDDPD

Solvent-accessible surface area: 24057 Å² total; per-residue (Å²): 116,92,75,62,65,59,60,46,65,66,60,21,40,58,52,70,94,126,130,52,86,16,29,53,28,56,28,88,38,71,54,74,70,26,43,70,95,44,114,100,119,94,23,58,27,77,53,86,88,7,54,85,28,28,46,46,46,76,154,75,126,194,80,75,146,118,56,92,112,105,52,54,71,45,32,98,38,27,31,7,75,31,60,12,16,98,57,94,29,55,23,24,46,107,23,130,107,41,14,73,77,6,79,19,117,83,23,114,103,100,41,86,108,16,91,120,43,31,67,29,18,134,111,148,62,127,170,74,102,121,5,107,91,54,49,47,50,12,117,117,23,38,72,72,8,61,45,2,12,122,62,19,50,157,65,49,22,55,93,9,86,89,94,25,93,57,56,68,52,84,48,20,55,98,26,74,101,140,112,51,92,99,93,58,62,115,122,102,70,35,58,170,98,120,20,97,85,78,133,54,50,120,96,1,27,62,4,0,27,108,120,35,29,0,8,28,26,0,50,0,32,0,100,57,68,81,2,45,2,63,74,8,24,10,108,37,0,3,0,35,62,197,73,139,88,95,30,138,28,62,0,51,75,0,35,113,63,98,35,32,21,18,72,116,33,109,75,38,36,29,47,5,118,27,46,2,10,73,104,16,64,115,139,61,20,31,66,1,89,87,58,4,103,93,27,0,75,137,35,100,104,40,1,64,68,118,45,95,28,62,75,105,86,106,70,102,99,16,53,15,73,2,0,1,79,4,57,0,36,40,35,19,43,77,49,56,42,27,68,138,28,69,60,89,3,61,108,30,13,112,104,0,40,108,98,27,84,20,118,82,85,146,95,125,144,155,124,105,135,230,180

Radius of gyration: 35.62 Å; Cα contacts (8 Å, |Δi|>4): 377; chains: 1; bounding box: 54×76×124 Å